Protein AF-A0A7Y5QI62-F1 (afdb_monomer_lite)

pLDDT: mean 85.64, std 13.72, range [35.78, 9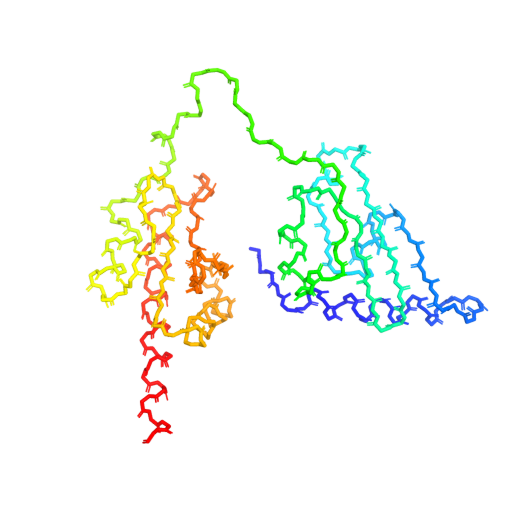8.0]

Structure (mmCIF, N/CA/C/O backbone):
data_AF-A0A7Y5QI62-F1
#
_entry.id   AF-A0A7Y5QI62-F1
#
loop_
_atom_site.group_PDB
_atom_site.id
_atom_site.type_symbol
_atom_site.label_atom_id
_atom_site.label_alt_id
_atom_site.label_comp_id
_atom_site.label_asym_id
_atom_site.label_entity_id
_atom_site.label_seq_id
_atom_site.pdbx_PDB_ins_code
_atom_site.Cartn_x
_atom_site.Cartn_y
_atom_site.Cartn_z
_atom_site.occupancy
_atom_site.B_iso_or_equiv
_atom_site.auth_seq_id
_atom_site.auth_comp_id
_atom_site.auth_asym_id
_atom_site.auth_atom_id
_atom_site.pdbx_PDB_model_num
ATOM 1 N N . MET A 1 1 ? 11.562 3.449 3.298 1.00 35.78 1 MET A N 1
ATOM 2 C CA . MET A 1 1 ? 10.570 3.513 4.396 1.00 35.78 1 MET A CA 1
ATOM 3 C C . MET A 1 1 ? 9.872 2.158 4.452 1.00 35.78 1 MET A C 1
ATOM 5 O O . MET A 1 1 ? 9.047 1.877 3.598 1.00 35.78 1 MET A O 1
ATOM 9 N N . LEU A 1 2 ? 10.306 1.253 5.337 1.00 36.44 2 LEU A N 1
ATOM 10 C CA . LEU A 1 2 ? 9.747 -0.103 5.429 1.00 36.44 2 LEU A CA 1
ATOM 11 C C . LEU A 1 2 ? 8.287 -0.016 5.904 1.00 36.44 2 LEU A C 1
ATOM 13 O O . LEU A 1 2 ? 8.053 0.319 7.066 1.00 36.44 2 LEU A O 1
ATOM 17 N N . PHE A 1 3 ? 7.313 -0.340 5.050 1.00 48.19 3 PHE A N 1
ATOM 18 C CA . PHE A 1 3 ? 5.964 -0.694 5.502 1.00 48.19 3 PHE A CA 1
ATOM 19 C C . PHE A 1 3 ? 6.054 -2.049 6.209 1.00 48.19 3 PHE A C 1
ATOM 21 O O . PHE A 1 3 ? 5.861 -3.106 5.617 1.00 48.19 3 PHE A O 1
ATOM 28 N N . ARG A 1 4 ? 6.467 -2.016 7.478 1.00 53.91 4 ARG A N 1
ATOM 29 C CA . ARG A 1 4 ? 6.592 -3.207 8.313 1.00 53.91 4 ARG A CA 1
ATOM 30 C C . ARG A 1 4 ? 5.192 -3.722 8.645 1.00 53.91 4 ARG A C 1
ATOM 32 O O . ARG A 1 4 ? 4.334 -2.936 9.045 1.00 53.91 4 ARG A O 1
ATOM 39 N N . GLU A 1 5 ? 5.016 -5.045 8.635 1.00 55.12 5 GLU A N 1
ATOM 40 C CA . GLU A 1 5 ? 3.897 -5.754 9.299 1.00 55.12 5 GLU A CA 1
ATOM 41 C C . GLU A 1 5 ? 3.656 -5.265 10.745 1.00 55.12 5 GLU A C 1
ATOM 43 O O . GLU A 1 5 ? 2.586 -5.441 11.325 1.00 55.12 5 GLU A O 1
ATOM 48 N N . ASP A 1 6 ? 4.654 -4.593 11.320 1.00 68.38 6 ASP A N 1
ATOM 49 C CA . ASP A 1 6 ? 4.606 -3.944 12.614 1.00 68.38 6 ASP A CA 1
ATOM 50 C C . ASP A 1 6 ? 3.508 -2.881 12.751 1.00 68.38 6 ASP A C 1
ATOM 52 O O . ASP A 1 6 ? 2.979 -2.746 13.842 1.00 68.38 6 ASP A O 1
ATOM 56 N N . LEU A 1 7 ? 3.105 -2.146 11.705 1.00 77.19 7 LEU A N 1
ATOM 57 C CA . LEU A 1 7 ? 2.149 -1.037 11.888 1.00 77.19 7 LEU A CA 1
ATOM 58 C C . LEU A 1 7 ? 0.765 -1.512 12.336 1.00 77.19 7 LEU A C 1
ATOM 60 O O . LEU A 1 7 ? 0.222 -0.972 13.300 1.00 77.19 7 LEU A O 1
ATOM 64 N N . LYS A 1 8 ? 0.227 -2.568 11.711 1.00 80.25 8 LYS A N 1
ATOM 65 C CA . LYS A 1 8 ? -1.039 -3.165 12.156 1.00 80.25 8 LYS A CA 1
ATOM 66 C C . LYS A 1 8 ? -0.896 -3.724 13.572 1.00 80.25 8 LYS A C 1
ATOM 68 O O . LYS A 1 8 ? -1.742 -3.477 14.422 1.00 80.25 8 LYS A O 1
ATOM 73 N N . ARG A 1 9 ? 0.208 -4.418 13.859 1.00 85.12 9 ARG A N 1
ATOM 74 C CA . ARG A 1 9 ? 0.480 -4.991 15.185 1.00 85.12 9 ARG A CA 1
ATOM 75 C C . ARG A 1 9 ? 0.627 -3.921 16.275 1.00 85.12 9 ARG A C 1
ATOM 77 O O . ARG A 1 9 ? 0.166 -4.112 17.399 1.00 85.12 9 ARG A O 1
ATOM 84 N N . ILE A 1 10 ? 1.290 -2.808 15.971 1.00 88.38 10 ILE A N 1
ATOM 85 C CA . ILE A 1 10 ? 1.424 -1.642 16.850 1.00 88.38 10 ILE A CA 1
ATOM 86 C C . ILE A 1 10 ? 0.046 -1.035 17.089 1.00 88.38 10 ILE A C 1
ATOM 88 O O . ILE A 1 10 ? -0.281 -0.748 18.239 1.00 88.38 10 ILE A O 1
ATOM 92 N N . ALA A 1 11 ? -0.763 -0.897 16.039 1.00 91.12 11 ALA A N 1
ATOM 93 C CA . ALA A 1 11 ? -2.119 -0.386 16.153 1.00 91.12 11 ALA A CA 1
ATOM 94 C C . ALA A 1 11 ? -3.015 -1.300 16.993 1.00 91.12 11 ALA A C 1
ATOM 96 O O . ALA A 1 11 ? -3.711 -0.818 17.874 1.00 91.12 11 ALA A O 1
ATOM 97 N N . ASP A 1 12 ? -2.933 -2.621 16.818 1.00 91.25 12 ASP A N 1
ATOM 98 C CA . ASP A 1 12 ? -3.669 -3.587 17.640 1.00 91.25 12 ASP A CA 1
ATOM 99 C C . ASP A 1 12 ? -3.293 -3.438 19.131 1.00 91.25 12 ASP A C 1
ATOM 101 O O . ASP A 1 12 ? -4.163 -3.385 20.001 1.00 91.25 12 ASP A O 1
ATOM 105 N N . LYS A 1 13 ? -1.999 -3.258 19.444 1.00 91.94 13 LYS A N 1
ATOM 106 C CA . LYS A 1 13 ? -1.534 -2.982 20.818 1.00 91.94 13 LYS A CA 1
ATOM 107 C C . LYS A 1 13 ? -2.008 -1.626 21.346 1.00 91.94 13 LYS A C 1
ATOM 109 O O . LYS A 1 13 ? -2.337 -1.516 22.526 1.00 91.94 13 LYS A O 1
ATOM 114 N N . ALA A 1 14 ? -1.981 -0.585 20.518 1.00 93.31 14 ALA A N 1
ATOM 115 C CA . ALA A 1 14 ? -2.415 0.754 20.901 1.00 93.31 14 ALA A CA 1
ATOM 116 C C . ALA A 1 14 ? -3.932 0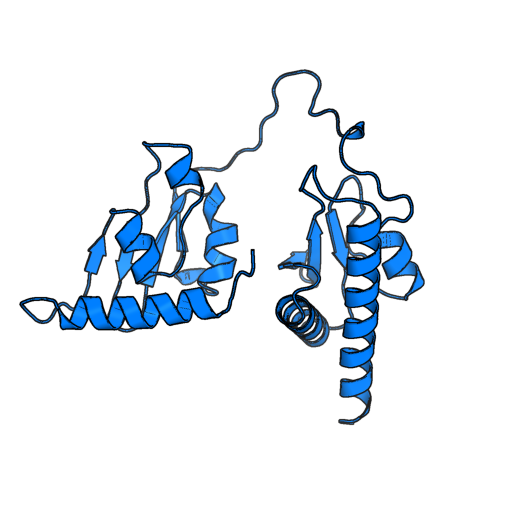.801 21.132 1.00 93.31 14 ALA A C 1
ATOM 118 O O . ALA A 1 14 ? -4.373 1.363 22.131 1.00 93.31 14 ALA A O 1
ATOM 119 N N . ARG A 1 15 ? -4.711 0.128 20.281 1.00 94.31 15 ARG A N 1
ATOM 120 C CA . ARG A 1 15 ? -6.159 -0.042 20.415 1.00 94.31 15 ARG A CA 1
ATOM 121 C C . ARG A 1 15 ? -6.514 -0.772 21.703 1.00 94.31 15 ARG A C 1
ATOM 123 O O . ARG A 1 15 ? -7.274 -0.229 22.497 1.00 94.31 15 ARG A O 1
ATOM 130 N N . ALA A 1 16 ? -5.882 -1.913 21.986 1.00 93.31 16 ALA A N 1
ATOM 131 C CA . ALA A 1 16 ? -6.091 -2.635 23.245 1.00 93.31 16 ALA A CA 1
ATOM 132 C C . ALA A 1 16 ? -5.826 -1.753 24.482 1.00 93.31 16 ALA A C 1
ATOM 134 O O . ALA A 1 16 ? -6.594 -1.770 25.442 1.00 93.31 16 ALA A O 1
ATOM 135 N N . LYS A 1 17 ? -4.768 -0.929 24.449 1.00 93.19 17 LYS A N 1
ATOM 136 C CA . LYS A 1 17 ? -4.484 0.042 25.518 1.00 93.19 17 LYS A CA 1
ATOM 137 C C . LYS A 1 17 ? -5.540 1.139 25.612 1.00 93.19 17 LYS A C 1
ATOM 139 O O . LYS A 1 17 ? -5.905 1.498 26.722 1.00 93.19 17 LYS A O 1
ATOM 144 N N . ALA A 1 18 ? -6.008 1.669 24.483 1.00 93.62 18 ALA A N 1
ATOM 145 C CA . ALA A 1 18 ? -7.031 2.709 24.460 1.00 93.62 18 ALA A CA 1
ATOM 146 C C . ALA A 1 18 ? -8.322 2.229 25.139 1.00 93.62 18 ALA A C 1
ATOM 148 O O . ALA A 1 18 ? -8.808 2.900 26.043 1.00 93.62 18 ALA A O 1
ATOM 149 N N . PHE A 1 19 ? -8.802 1.030 24.791 1.00 94.88 19 PHE A N 1
ATOM 150 C CA . PHE A 1 19 ? -9.974 0.418 25.426 1.00 94.88 19 PHE A CA 1
ATOM 151 C C . PHE A 1 19 ? -9.775 0.157 26.925 1.00 94.88 19 PHE A C 1
ATOM 153 O O . PHE A 1 19 ? -10.673 0.419 27.718 1.00 94.88 19 PHE A O 1
ATOM 160 N N . ALA A 1 20 ? -8.585 -0.288 27.340 1.00 92.69 20 ALA A N 1
ATOM 161 C CA . ALA A 1 20 ? -8.271 -0.512 28.754 1.00 92.69 20 ALA A CA 1
ATOM 162 C C . ALA A 1 20 ? -8.185 0.779 29.596 1.00 92.69 20 ALA A C 1
ATOM 164 O O . ALA A 1 20 ? -8.186 0.701 30.822 1.00 92.69 20 ALA A O 1
ATOM 165 N N . GLN A 1 21 ? -8.059 1.949 28.961 1.00 91.88 21 GLN A N 1
ATOM 166 C CA . GLN A 1 21 ? -7.973 3.259 29.623 1.00 91.88 21 GLN A CA 1
ATOM 167 C C . GLN A 1 21 ? -9.308 4.016 29.628 1.00 91.88 21 GLN A C 1
ATOM 169 O O . GLN A 1 21 ? -9.395 5.096 30.213 1.00 91.88 21 GLN A O 1
ATOM 174 N N . CYS A 1 22 ? -10.350 3.483 28.987 1.00 89.06 22 CYS A N 1
ATOM 175 C CA . CYS A 1 22 ? -11.685 4.056 29.084 1.00 89.06 22 CYS A CA 1
ATOM 176 C C . CYS A 1 22 ? -12.174 3.971 30.540 1.00 89.06 22 CYS A C 1
ATOM 178 O O . CYS A 1 22 ? -12.063 2.930 31.184 1.00 89.06 22 CYS A O 1
ATOM 180 N N . GLY A 1 23 ? -12.705 5.079 31.070 1.00 79.94 23 GLY A N 1
ATOM 181 C CA . GLY A 1 23 ? -13.200 5.141 32.454 1.00 79.94 23 GLY A CA 1
ATOM 182 C C . GLY A 1 23 ? -14.399 4.223 32.721 1.00 79.94 23 GLY A C 1
ATOM 183 O O . GLY A 1 23 ? -14.640 3.845 33.863 1.00 79.94 23 GLY A O 1
ATOM 184 N N . GLU A 1 24 ? -15.101 3.831 31.659 1.00 86.50 24 GLU A N 1
ATOM 185 C CA . GLU A 1 24 ? -16.127 2.790 31.635 1.00 86.50 24 GLU A CA 1
ATOM 186 C C . GLU A 1 24 ? -15.825 1.823 30.476 1.00 86.50 24 GLU A C 1
ATOM 188 O O . GLU A 1 24 ? -15.177 2.237 29.507 1.00 86.50 24 GLU A O 1
ATOM 193 N N . PRO A 1 25 ? -16.270 0.552 30.536 1.00 85.00 25 PRO A N 1
ATOM 194 C CA . PRO A 1 25 ? -16.082 -0.395 29.441 1.00 85.00 25 PRO A CA 1
ATOM 195 C C . PRO A 1 25 ? -16.731 0.141 28.160 1.00 85.00 25 PRO A C 1
ATOM 197 O O . PRO A 1 25 ? -17.949 0.280 28.087 1.00 85.00 25 PRO A O 1
ATOM 200 N N . ALA A 1 26 ? -15.912 0.464 27.162 1.00 90.06 26 ALA A N 1
ATOM 201 C CA . ALA A 1 26 ? -16.382 0.915 25.860 1.00 90.06 26 ALA A CA 1
ATOM 202 C C . ALA A 1 26 ? -16.402 -0.261 24.880 1.00 90.06 26 ALA A C 1
ATOM 204 O O . ALA A 1 26 ? -15.400 -0.956 24.736 1.00 90.06 26 ALA A O 1
ATOM 205 N N . ASP A 1 27 ? -17.506 -0.444 24.157 1.00 93.88 27 ASP A N 1
ATOM 206 C CA . ASP A 1 27 ? -17.580 -1.424 23.062 1.00 93.88 27 ASP A CA 1
ATOM 207 C C . ASP A 1 27 ? -17.003 -0.863 21.753 1.00 93.88 27 ASP A C 1
ATOM 209 O O . ASP A 1 27 ? -16.500 -1.597 20.901 1.00 93.88 27 ASP A O 1
ATOM 213 N N . VAL A 1 28 ? -17.075 0.463 21.580 1.00 96.12 28 VAL A N 1
ATOM 214 C CA . VAL A 1 28 ? -16.662 1.159 20.358 1.00 96.12 28 VAL A CA 1
ATOM 215 C C . VAL A 1 28 ? -15.975 2.481 20.698 1.00 96.12 28 VAL A C 1
ATOM 217 O O . VAL A 1 28 ? -16.467 3.260 21.512 1.00 96.12 28 VAL A O 1
ATOM 220 N N . ILE A 1 29 ? -14.871 2.772 20.008 1.00 96.12 29 ILE A N 1
ATOM 221 C CA . ILE A 1 29 ? -14.215 4.083 19.983 1.00 96.12 29 ILE A CA 1
ATOM 222 C C . ILE A 1 29 ? -14.346 4.652 18.571 1.00 96.12 29 ILE A C 1
ATOM 224 O O . ILE A 1 29 ? -13.911 4.033 17.601 1.00 96.12 29 ILE A O 1
ATOM 228 N N . ILE A 1 30 ? -14.910 5.853 18.450 1.00 97.00 30 ILE A N 1
ATOM 229 C CA . ILE A 1 30 ? -14.976 6.588 17.183 1.00 97.00 30 ILE A CA 1
ATOM 230 C C . ILE A 1 30 ? -14.094 7.821 17.302 1.00 97.00 30 ILE A C 1
ATOM 232 O O . ILE A 1 30 ? -14.212 8.583 18.262 1.00 97.00 30 ILE A O 1
ATOM 236 N N . SER A 1 31 ? -13.218 8.044 16.325 1.00 96.19 31 SER A N 1
ATOM 237 C CA . SER A 1 31 ? -12.415 9.261 16.295 1.00 96.19 31 SER A CA 1
ATOM 238 C C . SER A 1 31 ? -12.187 9.783 14.889 1.00 96.19 31 SER A C 1
ATOM 240 O O . SER A 1 31 ? -11.930 9.014 13.967 1.00 96.19 31 SER A O 1
ATOM 242 N N . CYS A 1 32 ? -12.241 11.106 14.760 1.00 95.56 32 CYS A N 1
ATOM 243 C CA . CYS A 1 32 ? -11.813 11.842 13.572 1.00 95.56 32 CYS A CA 1
ATOM 244 C C . CYS A 1 32 ? -10.459 12.535 13.786 1.00 95.56 32 CYS A C 1
ATOM 246 O O . CYS A 1 32 ? -10.003 13.264 12.909 1.00 95.56 32 CYS A O 1
ATOM 248 N N . ASP A 1 33 ? -9.837 12.357 14.958 1.00 93.44 33 ASP A N 1
ATOM 249 C CA . ASP A 1 33 ? -8.499 12.881 15.206 1.00 93.44 33 ASP A CA 1
ATOM 250 C C . ASP A 1 33 ? -7.480 12.062 14.391 1.00 93.44 33 ASP A C 1
ATOM 252 O O . ASP A 1 33 ? -7.433 10.833 14.532 1.00 93.44 33 ASP A O 1
ATOM 256 N N . PRO A 1 34 ? -6.654 12.702 13.550 1.00 89.19 34 PRO A N 1
ATOM 257 C CA . PRO A 1 34 ? -5.698 12.009 12.692 1.00 89.19 34 PRO A CA 1
ATOM 258 C C . PRO A 1 34 ? -4.720 11.084 13.424 1.00 89.19 34 PRO A C 1
ATOM 260 O O . PRO A 1 34 ? -4.344 10.034 12.897 1.00 89.19 34 PRO A O 1
ATOM 263 N N . MET A 1 35 ? -4.302 11.457 14.636 1.00 89.75 35 MET A N 1
ATOM 264 C CA . MET A 1 35 ? -3.401 10.641 15.444 1.00 89.75 35 MET A CA 1
ATOM 265 C C . MET A 1 35 ? -4.131 9.420 15.982 1.00 89.75 35 MET A C 1
ATOM 267 O O . MET A 1 35 ? -3.599 8.313 15.912 1.00 89.75 35 MET A O 1
ATOM 271 N N . HIS A 1 36 ? -5.365 9.590 16.459 1.00 93.62 36 HIS A N 1
ATOM 272 C CA . HIS A 1 36 ? -6.182 8.461 16.904 1.00 93.62 36 HIS A CA 1
ATOM 273 C C . HIS A 1 36 ? -6.472 7.490 15.759 1.00 93.62 36 HIS A C 1
ATOM 275 O O . HIS A 1 36 ? -6.361 6.284 15.960 1.00 93.62 36 HIS A O 1
ATOM 281 N N . VAL A 1 37 ? -6.772 7.993 14.556 1.00 94.75 37 VAL A N 1
ATOM 282 C CA . VAL A 1 37 ? -6.947 7.154 13.359 1.00 94.75 37 VAL A CA 1
ATOM 283 C C . VAL A 1 37 ? -5.715 6.277 13.144 1.00 94.75 37 VAL A C 1
ATOM 285 O O . VAL A 1 37 ? -5.835 5.051 13.144 1.00 94.75 37 VAL A O 1
ATOM 288 N N . GLY A 1 38 ? -4.526 6.884 13.087 1.00 92.44 38 GLY A N 1
ATOM 289 C CA . GLY A 1 38 ? -3.272 6.149 12.926 1.00 92.44 38 GLY A CA 1
ATOM 290 C C . GLY A 1 38 ? -3.027 5.113 14.026 1.00 92.44 38 GLY A C 1
ATOM 291 O O . GLY A 1 38 ? -2.686 3.970 13.724 1.00 92.44 38 GLY A O 1
ATOM 292 N N . TYR A 1 39 ? -3.238 5.470 15.295 1.00 93.12 39 TYR A N 1
ATOM 293 C CA . TYR A 1 39 ? -3.027 4.546 16.413 1.00 93.12 39 TYR A CA 1
ATOM 294 C C . TYR A 1 39 ? -4.046 3.405 16.471 1.00 93.12 39 TYR A C 1
ATOM 296 O O . TYR A 1 39 ? -3.705 2.329 16.952 1.00 93.12 39 TYR A O 1
ATOM 304 N N . LEU A 1 40 ? -5.277 3.607 16.003 1.00 95.19 40 LEU A N 1
ATOM 305 C CA . LEU A 1 40 ? -6.339 2.608 16.125 1.00 95.19 40 LEU A CA 1
ATOM 306 C C . LEU A 1 40 ? -6.402 1.648 14.929 1.00 95.19 40 LEU A C 1
ATOM 308 O O . LEU A 1 40 ? -6.731 0.477 15.133 1.00 95.19 40 LEU A O 1
ATOM 312 N N . CYS A 1 41 ? -6.070 2.094 13.709 1.00 93.19 41 CYS A N 1
ATOM 313 C CA . CYS A 1 41 ? -6.105 1.248 12.502 1.00 93.19 41 CYS A CA 1
ATOM 314 C C . CYS A 1 41 ? -4.733 0.968 11.866 1.00 93.19 41 CYS A C 1
ATOM 316 O O . CYS A 1 41 ? -4.627 0.101 11.000 1.00 93.19 41 CYS A O 1
ATOM 318 N N . GLY A 1 42 ? -3.679 1.675 12.282 1.00 92.12 42 GLY A N 1
ATOM 319 C CA . GLY A 1 42 ? -2.314 1.510 11.770 1.00 92.12 42 GLY A CA 1
ATOM 320 C C . GLY A 1 42 ? -2.028 2.265 10.476 1.00 92.12 42 GLY A C 1
ATOM 321 O O . GLY A 1 42 ? -0.871 2.335 10.061 1.00 92.12 42 GLY A O 1
ATOM 322 N N . TYR A 1 43 ? -3.047 2.854 9.848 1.00 92.81 43 TYR A N 1
ATOM 323 C CA . TYR A 1 43 ? -2.903 3.650 8.637 1.00 92.81 43 TYR A CA 1
ATOM 324 C C . TYR A 1 43 ? -2.943 5.150 8.949 1.00 92.81 43 TYR A C 1
ATOM 326 O O . TYR A 1 43 ? -3.868 5.642 9.592 1.00 92.81 43 TYR A O 1
ATOM 334 N N . ARG A 1 44 ? -1.953 5.890 8.440 1.00 90.50 44 ARG A N 1
ATOM 335 C CA . ARG A 1 44 ? -1.907 7.356 8.476 1.00 90.50 44 ARG A CA 1
ATOM 336 C C . ARG A 1 44 ? -1.779 7.875 7.050 1.00 90.50 44 ARG A C 1
ATOM 338 O O . ARG A 1 44 ? -0.822 7.537 6.358 1.00 90.50 44 ARG A O 1
ATOM 345 N N . SER A 1 45 ? -2.729 8.703 6.633 1.00 90.38 45 SER A N 1
ATOM 346 C CA . SER A 1 45 ? -2.690 9.344 5.320 1.00 90.38 45 SER A CA 1
ATOM 347 C C . SER A 1 45 ? -1.612 10.431 5.259 1.00 90.38 45 SER A C 1
ATOM 349 O O . SER A 1 45 ? -1.448 11.199 6.206 1.00 90.38 45 SER A O 1
ATOM 351 N N . VAL A 1 46 ? -0.923 10.536 4.121 1.00 87.44 46 VAL A N 1
ATOM 352 C CA . VAL A 1 46 ? -0.041 11.675 3.804 1.00 87.44 46 VAL A CA 1
ATOM 353 C C . VAL A 1 46 ? -0.856 12.946 3.541 1.00 87.44 46 VAL A C 1
ATOM 355 O O . VAL A 1 46 ? -0.367 14.049 3.774 1.00 87.44 46 VAL A O 1
ATOM 358 N N . MET A 1 47 ? -2.124 12.816 3.129 1.00 86.44 47 MET A N 1
ATOM 359 C CA . MET A 1 47 ? -3.016 13.956 2.892 1.00 86.44 47 MET A CA 1
ATOM 360 C C . MET A 1 47 ? -3.231 14.806 4.143 1.00 86.44 47 MET A C 1
ATOM 362 O O . MET A 1 47 ? -3.471 16.002 4.027 1.00 86.44 47 MET A O 1
ATOM 366 N N . LEU A 1 48 ? -3.066 14.218 5.330 1.00 86.19 48 LEU A N 1
ATOM 367 C CA . LEU A 1 48 ? -3.112 14.930 6.606 1.00 86.19 48 LEU A CA 1
ATOM 368 C C . LEU A 1 48 ? -2.032 16.010 6.741 1.00 86.19 48 LEU A C 1
ATOM 370 O O . LEU A 1 48 ? -2.251 16.994 7.442 1.00 86.19 48 LEU A O 1
ATOM 374 N N . ASP A 1 49 ? -0.887 15.833 6.080 1.00 82.31 49 ASP A N 1
ATOM 375 C CA . ASP A 1 49 ? 0.234 16.774 6.144 1.00 82.31 49 ASP A CA 1
ATOM 376 C C . ASP A 1 49 ? 0.142 17.860 5.056 1.00 82.31 49 ASP A C 1
ATOM 378 O O . ASP A 1 49 ? 0.738 18.927 5.193 1.00 82.31 49 ASP A O 1
ATOM 382 N N . VAL A 1 50 ? -0.617 17.610 3.981 1.00 83.38 50 VAL A N 1
ATOM 383 C CA . VAL A 1 50 ? -0.712 18.512 2.816 1.00 83.38 50 VAL A CA 1
ATOM 384 C C . VAL A 1 50 ? -2.056 19.233 2.690 1.00 83.38 50 VAL A C 1
ATOM 386 O O . VAL A 1 50 ? -2.115 20.298 2.080 1.00 83.38 50 VAL A O 1
ATOM 389 N N . ASP A 1 51 ? -3.131 18.702 3.279 1.00 84.12 51 ASP A N 1
ATOM 390 C CA . ASP A 1 51 ? -4.466 19.300 3.262 1.00 84.12 51 ASP A CA 1
ATOM 391 C C . ASP A 1 51 ? -5.094 19.311 4.662 1.00 84.12 51 ASP A C 1
ATOM 393 O O . ASP A 1 51 ? -5.592 18.309 5.173 1.00 84.12 51 ASP A O 1
ATOM 397 N N . ARG A 1 52 ? -5.159 20.505 5.259 1.00 83.19 52 ARG A N 1
ATOM 398 C CA . ARG A 1 52 ? -5.797 20.744 6.566 1.00 83.19 52 ARG A CA 1
ATOM 399 C C . ARG A 1 52 ? -7.297 20.427 6.612 1.00 83.19 52 ARG A C 1
ATOM 401 O O . ARG A 1 52 ? -7.861 20.371 7.700 1.00 83.19 52 ARG A O 1
ATOM 408 N N . HIS A 1 53 ? -7.962 20.301 5.463 1.00 86.06 53 HIS A N 1
ATOM 409 C CA . HIS A 1 53 ? -9.381 19.946 5.385 1.00 86.06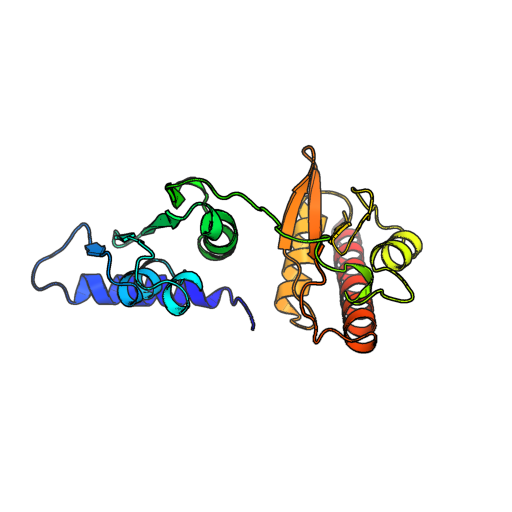 53 HIS A CA 1
ATOM 410 C C . HIS A 1 53 ? -9.597 18.462 5.110 1.00 86.06 53 HIS A C 1
ATOM 412 O O . HIS A 1 53 ? -10.752 18.035 5.003 1.00 86.06 53 HIS A O 1
ATOM 418 N N . TYR A 1 54 ? -8.520 17.682 4.995 1.00 90.50 54 TYR A N 1
ATOM 419 C CA . TYR A 1 54 ? -8.614 16.252 4.802 1.00 90.50 54 TYR A CA 1
ATOM 420 C C . TYR A 1 54 ? -9.387 15.617 5.960 1.00 90.50 54 TYR A C 1
ATOM 422 O O . TYR A 1 54 ? -9.086 15.840 7.134 1.00 90.50 54 TYR A O 1
ATOM 430 N N . ARG A 1 55 ? -10.422 14.840 5.630 1.00 93.00 55 ARG A N 1
ATOM 431 C CA . ARG A 1 55 ? -11.282 14.192 6.619 1.00 93.00 55 ARG A CA 1
ATOM 432 C C . ARG A 1 55 ? -10.970 12.713 6.658 1.00 93.00 55 ARG A C 1
ATOM 434 O O . ARG A 1 55 ? -10.865 12.043 5.643 1.00 93.00 55 ARG A O 1
ATOM 441 N N . THR A 1 56 ? -10.870 12.181 7.854 1.00 95.50 56 THR A N 1
ATOM 442 C CA . THR A 1 56 ? -10.718 10.751 8.061 1.00 95.50 56 THR A CA 1
ATOM 443 C C . THR A 1 56 ? -11.366 10.401 9.385 1.00 95.50 56 THR A C 1
ATOM 445 O O . THR A 1 56 ? -11.490 11.257 10.263 1.00 95.50 56 THR A O 1
ATOM 448 N N . ALA A 1 57 ? -11.843 9.172 9.505 1.00 97.44 57 ALA A N 1
ATOM 449 C CA . ALA A 1 57 ? -12.374 8.672 10.756 1.00 97.44 57 ALA A CA 1
ATOM 450 C C . ALA A 1 57 ? -12.036 7.198 10.915 1.00 97.44 57 ALA A C 1
ATOM 452 O O . ALA A 1 57 ? -11.902 6.462 9.938 1.00 97.44 57 ALA A O 1
ATOM 453 N N . VAL A 1 58 ? -11.944 6.767 12.163 1.00 97.56 58 VAL A N 1
ATOM 454 C CA . VAL A 1 58 ? -11.843 5.362 12.532 1.00 97.56 58 VAL A CA 1
ATOM 455 C C . VAL A 1 58 ? -13.011 5.004 13.433 1.00 97.56 58 VAL A C 1
ATOM 457 O O . VAL A 1 58 ? -13.381 5.771 14.324 1.00 97.56 58 VAL A O 1
ATOM 460 N N . ILE A 1 59 ? -13.584 3.833 13.190 1.00 98.00 59 ILE A N 1
ATOM 461 C CA . ILE A 1 59 ? -14.514 3.161 14.091 1.00 98.00 59 ILE A CA 1
ATOM 462 C C . ILE A 1 59 ? -13.775 1.918 14.568 1.00 98.00 59 ILE A C 1
ATOM 464 O O . ILE A 1 59 ? -13.488 1.018 13.783 1.00 98.00 59 ILE A O 1
ATOM 468 N N . ALA A 1 60 ? -13.392 1.906 15.833 1.00 97.00 60 ALA A N 1
ATOM 469 C CA . ALA A 1 60 ? -12.608 0.852 16.445 1.00 97.00 60 ALA A CA 1
ATOM 470 C C . ALA A 1 60 ? -13.470 0.077 17.440 1.00 97.00 60 ALA A C 1
ATOM 472 O O . ALA A 1 60 ? -14.220 0.670 18.206 1.00 97.00 60 ALA A O 1
ATOM 473 N N . THR A 1 61 ? -13.316 -1.236 17.433 1.00 95.69 61 THR A N 1
ATOM 474 C CA . THR A 1 61 ? -13.736 -2.194 18.467 1.00 95.69 61 THR A CA 1
ATOM 475 C C . THR A 1 61 ? -12.462 -2.770 19.101 1.00 95.69 61 THR A C 1
ATOM 477 O O . THR A 1 61 ? -11.370 -2.520 18.571 1.00 95.69 61 THR A O 1
ATOM 480 N N . PRO A 1 62 ? -12.525 -3.529 20.205 1.00 91.94 62 PRO A N 1
ATOM 481 C CA . PRO A 1 62 ? -11.319 -4.131 20.770 1.00 91.94 62 PRO A CA 1
ATOM 482 C C . PRO A 1 62 ? -10.563 -5.000 19.747 1.00 91.94 62 PRO A C 1
ATOM 484 O O . PRO A 1 62 ? -9.338 -4.914 19.635 1.00 91.94 62 PRO A O 1
ATOM 487 N N . GLU A 1 63 ? -11.287 -5.753 18.921 1.00 91.81 63 GLU A N 1
ATOM 488 C CA . GLU A 1 63 ? -10.724 -6.696 17.956 1.00 91.81 63 GLU A CA 1
ATOM 489 C C . GLU A 1 63 ? -10.430 -6.044 16.603 1.00 91.81 63 GLU A C 1
ATOM 491 O O . GLU A 1 63 ? -9.387 -6.312 16.005 1.00 91.81 63 GLU A O 1
ATOM 496 N N . GLU A 1 64 ? -11.297 -5.143 16.143 1.00 94.00 64 GLU A N 1
ATOM 497 C CA . GLU A 1 64 ? -11.320 -4.671 14.756 1.00 94.00 64 GLU A CA 1
ATOM 498 C C . GLU A 1 64 ? -11.304 -3.150 14.611 1.00 94.00 64 GLU A C 1
ATOM 500 O O . GLU A 1 64 ? -11.738 -2.413 15.493 1.00 94.00 64 GLU A O 1
ATOM 505 N N . ALA A 1 65 ? -10.850 -2.673 13.452 1.00 96.19 65 ALA A N 1
ATOM 506 C CA . ALA A 1 65 ? -10.905 -1.264 13.080 1.00 96.19 65 ALA A CA 1
ATOM 507 C C . ALA A 1 65 ? -11.449 -1.096 11.658 1.00 96.19 65 ALA A C 1
ATOM 509 O O . ALA A 1 65 ? -11.032 -1.800 10.738 1.00 96.19 65 ALA A O 1
ATOM 510 N N . TYR A 1 66 ? -12.338 -0.121 11.494 1.00 97.50 66 TYR A N 1
ATOM 511 C CA . TYR A 1 66 ? -12.918 0.298 10.226 1.00 97.50 66 TYR A CA 1
ATOM 512 C C . TYR A 1 66 ? -12.460 1.721 9.927 1.00 97.50 66 TYR A C 1
ATOM 514 O O . TYR A 1 66 ? -12.578 2.610 10.771 1.00 97.50 66 TYR A O 1
ATOM 522 N N . LEU A 1 67 ? -11.933 1.940 8.728 1.00 97.62 67 LEU A N 1
ATOM 523 C CA . LEU A 1 67 ? -11.411 3.226 8.290 1.00 97.62 67 LEU A CA 1
ATOM 524 C C . LEU A 1 67 ? -12.398 3.892 7.336 1.00 97.62 67 LEU A C 1
ATOM 526 O O . LEU A 1 67 ? -12.817 3.288 6.354 1.00 97.62 67 LEU A O 1
ATOM 530 N N . VAL A 1 68 ? -12.697 5.163 7.581 1.00 97.38 68 VAL A N 1
ATOM 531 C CA . VAL A 1 68 ? -13.358 6.056 6.630 1.00 97.38 68 VAL A CA 1
ATOM 532 C C . VAL A 1 68 ? -12.307 7.016 6.078 1.00 97.38 68 VAL A C 1
ATOM 534 O O . VAL A 1 68 ? -11.719 7.799 6.827 1.00 97.38 68 VAL A O 1
ATOM 537 N N . THR A 1 69 ? -12.033 6.948 4.777 1.00 95.56 69 THR A N 1
ATOM 538 C CA . THR A 1 69 ? -10.912 7.668 4.151 1.00 95.56 69 THR A CA 1
ATOM 539 C C . THR A 1 69 ? -11.264 8.201 2.764 1.00 95.56 69 THR A C 1
ATOM 541 O O . THR A 1 69 ? -12.244 7.776 2.150 1.00 95.56 69 THR A O 1
ATOM 544 N N . GLY A 1 70 ? -10.490 9.154 2.250 1.00 93.38 70 GLY A N 1
ATOM 545 C CA . GLY A 1 70 ? -10.674 9.651 0.889 1.00 93.38 70 GLY A CA 1
ATOM 546 C C . GLY A 1 70 ? -10.402 8.563 -0.157 1.00 93.38 70 GLY A C 1
ATOM 547 O O . GLY A 1 70 ? -9.571 7.677 0.041 1.00 93.38 70 GLY A O 1
ATOM 548 N N . ALA A 1 71 ? -11.068 8.635 -1.313 1.00 90.56 71 ALA A N 1
ATOM 549 C CA . ALA A 1 71 ? -10.884 7.668 -2.402 1.00 90.56 71 ALA A CA 1
ATOM 550 C C . ALA A 1 71 ? -9.414 7.501 -2.844 1.00 90.56 71 ALA A C 1
ATOM 552 O O . ALA A 1 71 ? -9.018 6.396 -3.209 1.00 90.56 71 ALA A O 1
ATOM 553 N N . GLY A 1 72 ? -8.601 8.562 -2.763 1.00 88.19 72 GLY A N 1
ATOM 554 C CA . GLY A 1 72 ? -7.166 8.507 -3.073 1.00 88.19 72 GLY A CA 1
ATOM 555 C C . GLY A 1 72 ? -6.341 7.656 -2.098 1.00 88.19 72 GLY A C 1
ATOM 556 O O . GLY A 1 72 ? -5.334 7.081 -2.493 1.00 88.19 72 GLY A O 1
ATOM 557 N N . ASP A 1 73 ? -6.807 7.495 -0.858 1.00 91.00 73 ASP A N 1
ATOM 558 C CA . ASP A 1 73 ? -6.103 6.754 0.196 1.00 91.00 73 ASP A CA 1
ATOM 559 C C . ASP A 1 73 ? -6.585 5.312 0.358 1.00 91.00 73 ASP A C 1
ATOM 561 O O . ASP A 1 73 ? -6.052 4.560 1.168 1.00 91.00 73 ASP A O 1
ATOM 565 N N . THR A 1 74 ? -7.578 4.885 -0.424 1.00 89.62 74 THR A N 1
ATOM 566 C CA . THR A 1 74 ? -8.131 3.527 -0.308 1.00 89.62 74 THR A CA 1
ATOM 567 C C . THR A 1 74 ? -7.079 2.456 -0.609 1.00 89.62 74 THR A C 1
ATOM 569 O O . THR A 1 74 ? -6.977 1.474 0.121 1.00 89.62 74 THR A O 1
ATOM 572 N N . ALA A 1 75 ? -6.275 2.651 -1.659 1.00 86.44 75 ALA A N 1
ATOM 573 C CA . ALA A 1 75 ? -5.216 1.715 -2.032 1.00 86.44 75 ALA A CA 1
ATOM 574 C C . ALA A 1 75 ? -4.109 1.602 -0.962 1.00 86.44 75 ALA A C 1
ATOM 576 O O . ALA A 1 75 ? -3.878 0.489 -0.490 1.00 86.44 75 ALA A O 1
ATOM 577 N N . PRO A 1 76 ? -3.467 2.698 -0.508 1.00 89.12 76 PRO A N 1
ATOM 578 C CA . PRO A 1 76 ? -2.446 2.599 0.535 1.00 89.12 76 PRO A CA 1
ATOM 579 C C . PRO A 1 76 ? -3.016 2.148 1.892 1.00 89.12 76 PRO A C 1
ATOM 581 O O . PRO A 1 76 ? -2.341 1.434 2.630 1.00 89.12 76 PRO A O 1
ATOM 584 N N . ALA A 1 77 ? -4.271 2.479 2.221 1.00 91.25 77 ALA A N 1
ATOM 585 C CA . ALA A 1 77 ? -4.922 1.941 3.416 1.00 91.25 77 ALA A CA 1
ATOM 586 C C . ALA A 1 77 ? -5.104 0.418 3.349 1.00 91.25 77 ALA A C 1
ATOM 588 O O . ALA A 1 77 ? -4.873 -0.273 4.342 1.00 91.25 77 ALA A O 1
ATOM 589 N N . LEU A 1 78 ? -5.469 -0.120 2.181 1.00 89.94 78 LEU A N 1
ATOM 590 C CA . LEU A 1 78 ? -5.627 -1.560 1.970 1.00 89.94 78 LEU A CA 1
ATOM 591 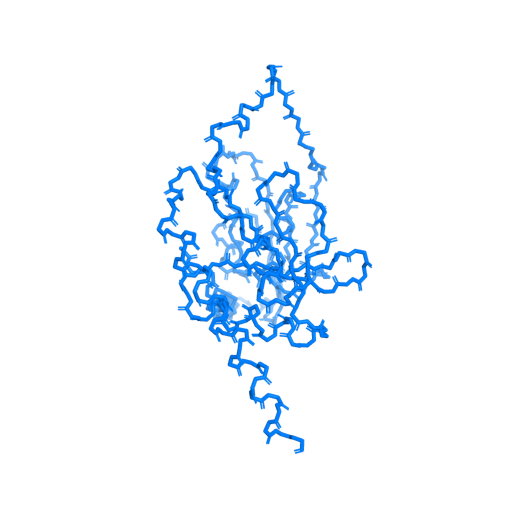C C . LEU A 1 78 ? -4.307 -2.317 2.133 1.00 89.94 78 LEU A C 1
ATOM 593 O O . LEU A 1 78 ? -4.295 -3.435 2.648 1.00 89.94 78 LEU A O 1
ATOM 597 N N . GLU A 1 79 ? -3.187 -1.703 1.759 1.00 85.81 79 GLU A N 1
ATOM 598 C CA . GLU A 1 79 ? -1.860 -2.281 1.974 1.00 85.81 79 GLU A CA 1
ATOM 599 C C . GLU A 1 79 ? -1.527 -2.455 3.463 1.00 85.81 79 GLU A C 1
ATOM 601 O O . GLU A 1 79 ? -0.807 -3.384 3.818 1.00 85.81 79 GLU A O 1
ATOM 606 N N . VAL A 1 80 ? -2.084 -1.622 4.347 1.00 87.50 80 VAL A N 1
ATOM 607 C CA . VAL A 1 80 ? -1.878 -1.730 5.800 1.00 87.50 80 VAL A CA 1
ATOM 608 C C . VAL A 1 80 ? -2.940 -2.606 6.461 1.00 87.50 80 VAL A C 1
ATOM 610 O O . VAL A 1 80 ? -2.613 -3.504 7.235 1.00 87.50 80 VAL A O 1
ATOM 613 N N . MET A 1 81 ? -4.215 -2.356 6.164 1.00 89.62 81 MET A N 1
ATOM 614 C CA . MET A 1 81 ? -5.337 -3.005 6.846 1.00 89.62 81 MET A CA 1
ATOM 615 C C . MET A 1 81 ? -5.635 -4.408 6.314 1.00 89.62 81 MET A C 1
ATOM 617 O O . MET A 1 81 ? -6.249 -5.195 7.029 1.00 89.62 81 MET A O 1
ATOM 621 N N . ARG A 1 82 ? -5.193 -4.732 5.089 1.00 86.94 82 ARG A N 1
ATOM 622 C CA . ARG A 1 82 ? -5.300 -6.046 4.420 1.00 86.94 82 ARG A CA 1
ATOM 623 C C . ARG A 1 82 ? -6.716 -6.607 4.228 1.00 86.94 82 ARG A C 1
ATOM 625 O O . ARG A 1 82 ? -6.851 -7.666 3.627 1.00 86.94 82 ARG A O 1
ATOM 632 N N . ASP A 1 83 ? -7.755 -5.900 4.664 1.00 89.88 83 ASP A N 1
ATOM 633 C CA . ASP A 1 83 ? -9.153 -6.284 4.483 1.00 89.88 83 ASP A CA 1
ATOM 634 C C . ASP A 1 83 ? -9.948 -5.123 3.854 1.00 89.88 83 ASP A C 1
ATOM 636 O O . ASP A 1 83 ? -10.173 -4.097 4.507 1.00 89.88 83 ASP A O 1
ATOM 640 N N . PRO A 1 84 ? -10.388 -5.256 2.589 1.00 91.44 84 PRO A N 1
ATOM 641 C CA . PRO A 1 84 ? -11.136 -4.208 1.905 1.00 91.44 84 PRO A CA 1
ATOM 642 C C . PRO A 1 84 ? -12.542 -3.996 2.483 1.00 91.44 84 PRO A C 1
ATOM 644 O O . PRO A 1 84 ? -13.091 -2.909 2.317 1.00 91.44 84 PRO A O 1
ATOM 647 N N . SER A 1 85 ? -13.123 -4.976 3.189 1.00 94.88 85 SER A N 1
ATOM 648 C CA . SER A 1 85 ? -14.442 -4.832 3.831 1.00 94.88 85 SER A CA 1
ATOM 649 C C . SER A 1 85 ? -14.434 -3.846 5.005 1.00 94.88 85 SER A C 1
ATOM 651 O O . SER A 1 85 ? -15.488 -3.416 5.472 1.00 94.88 85 SER A O 1
ATOM 653 N N . ARG A 1 86 ? -13.238 -3.442 5.452 1.00 95.38 86 ARG A N 1
ATOM 654 C CA . ARG A 1 86 ? -13.017 -2.532 6.581 1.00 95.38 86 ARG A CA 1
ATOM 655 C C . ARG A 1 86 ? -12.647 -1.115 6.155 1.00 95.38 86 ARG A C 1
ATOM 657 O O . ARG A 1 86 ? -12.323 -0.291 7.008 1.00 95.38 86 ARG A O 1
ATOM 664 N N . ILE A 1 87 ? -12.671 -0.820 4.855 1.00 96.69 87 ILE A N 1
ATOM 665 C CA . ILE A 1 87 ? -12.269 0.478 4.309 1.00 96.69 87 ILE A CA 1
ATOM 666 C C . ILE A 1 87 ? -13.441 1.092 3.551 1.00 96.69 87 ILE A C 1
ATOM 668 O O . ILE A 1 87 ? -13.817 0.661 2.462 1.00 96.69 87 ILE A O 1
ATOM 672 N N . PHE A 1 88 ? -13.988 2.158 4.116 1.00 96.56 88 PHE A N 1
ATOM 673 C CA . PHE A 1 88 ? -15.062 2.944 3.538 1.00 96.56 88 PHE A CA 1
ATOM 674 C C . PHE A 1 88 ? -14.480 4.202 2.912 1.00 96.56 88 PHE A C 1
ATOM 676 O O . PHE A 1 88 ? -13.877 5.041 3.581 1.00 96.56 88 PHE A O 1
ATOM 683 N N . ARG A 1 89 ? -14.663 4.342 1.603 1.00 93.81 89 ARG A N 1
ATOM 684 C CA . ARG A 1 89 ? -14.139 5.485 0.859 1.00 93.81 89 ARG A CA 1
ATOM 685 C C . ARG A 1 89 ? -15.201 6.549 0.632 1.00 93.81 89 ARG A C 1
ATOM 687 O O . ARG A 1 89 ? -16.334 6.220 0.288 1.00 93.81 89 ARG A O 1
ATOM 694 N N . TYR A 1 90 ? -14.817 7.814 0.745 1.00 92.94 90 TYR A N 1
ATOM 695 C CA . TYR A 1 90 ? -15.638 8.939 0.306 1.00 92.94 90 TYR A CA 1
ATOM 696 C C . TYR A 1 90 ? -14.964 9.718 -0.827 1.00 92.94 90 TYR A C 1
ATOM 698 O O . TYR A 1 90 ? -13.748 9.664 -1.030 1.00 92.94 90 TYR A O 1
ATOM 706 N N . GLY A 1 91 ? -15.780 10.481 -1.553 1.00 87.25 91 GLY A N 1
ATOM 707 C CA . GLY A 1 91 ? -15.326 11.286 -2.679 1.00 87.25 91 GLY A CA 1
ATOM 708 C C . GLY A 1 91 ? -14.954 10.447 -3.899 1.00 87.25 91 GLY A C 1
ATOM 709 O O . GLY A 1 91 ? -15.146 9.230 -3.950 1.00 87.25 91 GLY A O 1
ATOM 710 N N . VAL A 1 92 ? -14.425 11.130 -4.908 1.00 78.81 92 VAL A N 1
ATOM 711 C CA . VAL A 1 92 ? -13.940 10.504 -6.134 1.00 78.81 92 VAL A CA 1
ATOM 712 C C . VAL A 1 92 ? -12.539 11.022 -6.402 1.00 78.81 92 VAL A C 1
ATOM 714 O O . VAL A 1 92 ? -12.280 12.219 -6.296 1.00 78.81 92 VAL A O 1
ATOM 717 N N . PHE A 1 93 ? -11.632 10.101 -6.703 1.00 71.88 93 PHE A N 1
ATOM 718 C CA . PHE A 1 93 ? -10.262 10.422 -7.059 1.00 71.88 93 PHE A CA 1
ATOM 719 C C . PHE A 1 93 ? -10.169 10.535 -8.579 1.00 71.88 93 PHE A C 1
ATOM 721 O O . PHE A 1 93 ? -10.445 9.566 -9.286 1.00 71.88 93 PHE A O 1
ATOM 728 N N . TYR A 1 94 ? -9.797 11.714 -9.069 1.00 69.06 94 TYR A N 1
ATOM 729 C CA . TYR A 1 94 ? -9.539 11.957 -10.483 1.00 69.06 94 TYR A CA 1
ATOM 730 C C . TYR A 1 94 ? -8.098 12.421 -10.638 1.00 69.06 94 TYR A C 1
ATOM 732 O O . TYR A 1 94 ? -7.634 13.279 -9.889 1.00 69.06 94 TYR A O 1
ATOM 740 N N . VAL A 1 95 ? -7.408 11.886 -11.639 1.00 64.75 95 VAL A N 1
ATOM 741 C CA . VAL A 1 95 ? -6.125 12.426 -12.083 1.00 64.75 95 VAL A CA 1
ATOM 742 C C . VAL A 1 95 ? -6.425 13.364 -13.243 1.00 64.75 95 VAL A C 1
ATOM 744 O O . VAL A 1 95 ? -7.016 12.951 -14.238 1.00 64.75 95 VAL A O 1
ATOM 747 N N . SER A 1 96 ? -6.050 14.631 -13.103 1.00 65.62 96 SER A N 1
ATOM 748 C CA . SER A 1 96 ? -6.100 15.609 -14.189 1.00 65.62 96 SER A CA 1
ATOM 749 C C . SER A 1 96 ? -4.732 16.255 -14.330 1.00 65.62 96 SER A C 1
ATOM 751 O O . SER A 1 96 ? -3.982 16.346 -13.358 1.00 65.62 96 SER A O 1
ATOM 753 N N . HIS A 1 97 ? -4.400 16.686 -15.539 1.00 62.25 97 HIS A N 1
ATOM 754 C CA . HIS A 1 97 ? -3.203 17.469 -15.784 1.00 62.25 97 HIS A CA 1
ATOM 755 C C . HIS A 1 97 ? -3.618 18.785 -16.454 1.00 62.25 97 HIS A C 1
ATOM 757 O O . HIS A 1 97 ? -4.516 18.808 -17.294 1.00 62.25 97 HIS A O 1
ATOM 763 N N . SER A 1 98 ? -2.952 19.878 -16.087 1.00 59.00 98 SER A N 1
ATOM 764 C CA . SER A 1 98 ? -3.031 21.169 -16.776 1.00 59.00 98 SER A CA 1
ATOM 765 C C . SER A 1 98 ? -1.656 21.512 -17.357 1.00 59.00 98 SER A C 1
ATOM 767 O O . SER A 1 98 ? -0.658 21.321 -16.665 1.00 59.00 98 SER A O 1
ATOM 769 N N . GLY A 1 99 ? -1.570 21.990 -18.605 1.00 68.44 99 GLY A N 1
ATOM 770 C CA . GLY A 1 99 ? -0.302 22.359 -19.268 1.00 68.44 99 GLY A CA 1
ATOM 771 C C . GLY A 1 99 ? -0.015 21.550 -20.539 1.00 68.44 99 GLY A C 1
ATOM 772 O O . GLY A 1 99 ? -0.951 21.143 -21.214 1.00 68.44 99 GLY A O 1
ATOM 773 N N . ALA A 1 100 ? 1.259 21.298 -20.861 1.00 65.88 100 ALA A N 1
ATOM 774 C CA . ALA A 1 100 ? 1.681 20.457 -21.999 1.00 65.88 100 ALA A CA 1
ATOM 775 C C . ALA A 1 100 ? 1.806 18.950 -21.662 1.00 65.88 100 ALA A C 1
ATOM 777 O O . ALA A 1 100 ? 2.244 18.159 -22.489 1.00 65.88 100 ALA A O 1
ATOM 778 N N . GLY A 1 101 ? 1.411 18.550 -20.452 1.00 58.34 101 GLY A N 1
ATOM 779 C CA . GLY A 1 101 ? 1.664 17.225 -19.883 1.00 58.34 101 GLY A CA 1
ATOM 780 C C . GLY A 1 101 ? 2.814 17.323 -18.890 1.00 58.34 101 GLY A C 1
ATOM 781 O O . GLY A 1 101 ? 3.597 18.271 -18.946 1.00 58.34 101 GLY A O 1
ATOM 782 N N . ALA A 1 102 ? 2.917 16.379 -17.954 1.00 60.78 102 ALA A N 1
ATOM 783 C CA . ALA A 1 102 ? 4.206 16.174 -17.302 1.00 60.78 102 ALA A CA 1
ATOM 784 C C . ALA A 1 102 ? 5.201 15.768 -18.400 1.00 60.78 102 ALA A C 1
ATOM 786 O O . ALA A 1 102 ? 4.859 14.932 -19.237 1.00 60.78 102 ALA A O 1
ATOM 787 N N . ASP A 1 103 ? 6.395 16.360 -18.430 1.00 63.94 103 ASP A N 1
ATOM 788 C CA . ASP A 1 103 ? 7.436 15.897 -19.342 1.00 63.94 103 ASP A CA 1
ATOM 789 C C . ASP A 1 103 ? 7.933 14.531 -18.858 1.00 63.94 103 ASP A C 1
ATOM 791 O O . ASP A 1 103 ? 8.843 14.413 -18.046 1.00 63.94 103 ASP A O 1
ATOM 795 N N . LEU A 1 104 ? 7.298 13.466 -19.338 1.00 60.84 104 LEU A N 1
ATOM 796 C CA . LEU A 1 104 ? 7.646 12.097 -18.964 1.00 60.84 104 LEU A CA 1
ATOM 797 C C . LEU A 1 104 ? 9.049 11.716 -19.463 1.00 60.84 104 LEU A C 1
ATOM 799 O O . LEU A 1 104 ? 9.573 10.683 -19.055 1.00 60.84 104 LEU A O 1
ATOM 803 N N . SER A 1 105 ? 9.683 12.538 -20.313 1.00 62.41 105 SER A N 1
ATOM 804 C CA . SER A 1 105 ? 11.076 12.336 -20.705 1.00 62.41 105 SER A CA 1
ATOM 805 C C . SER A 1 105 ? 12.064 12.605 -19.568 1.00 62.41 105 SER A C 1
ATOM 807 O O . SER A 1 105 ? 13.149 12.027 -19.609 1.00 62.41 105 SER A O 1
ATOM 809 N N . VAL A 1 106 ? 11.676 13.392 -18.550 1.00 61.72 106 VAL A N 1
ATOM 810 C CA . VAL A 1 106 ? 12.490 13.633 -17.345 1.00 61.72 106 VAL A CA 1
ATOM 811 C C . VAL A 1 106 ? 12.336 12.548 -16.281 1.00 61.72 106 VAL A C 1
ATOM 813 O O . VAL A 1 106 ? 13.097 12.530 -15.316 1.00 61.72 106 VAL A O 1
ATOM 816 N N . MET A 1 107 ? 11.356 11.647 -16.421 1.00 58.75 107 MET A N 1
ATOM 817 C CA . MET A 1 107 ? 11.285 10.480 -15.545 1.00 58.75 107 MET A CA 1
ATOM 818 C C . MET A 1 107 ? 12.482 9.566 -15.828 1.00 58.75 107 MET A C 1
ATOM 820 O O . MET A 1 107 ? 12.858 9.431 -16.996 1.00 58.75 107 MET A O 1
ATOM 824 N N . PRO A 1 108 ? 13.061 8.910 -14.804 1.00 52.97 108 PRO A N 1
ATOM 825 C CA . PRO A 1 108 ? 14.184 8.005 -15.005 1.00 52.97 108 PRO A CA 1
ATOM 826 C C . PRO A 1 108 ? 13.829 6.951 -16.062 1.00 52.97 108 PRO A C 1
ATOM 828 O O . PRO A 1 108 ? 12.921 6.138 -15.871 1.00 52.97 108 PRO A O 1
ATOM 831 N N . LYS A 1 109 ? 14.524 6.981 -17.202 1.00 52.38 109 LYS A N 1
ATOM 832 C CA . LYS A 1 109 ? 14.462 5.926 -18.215 1.00 52.38 109 LYS A CA 1
ATOM 833 C C . LYS A 1 109 ? 15.592 4.965 -17.899 1.00 52.38 109 LYS A C 1
ATOM 835 O O . LYS A 1 109 ? 16.748 5.332 -18.052 1.00 52.38 109 LYS A O 1
ATOM 840 N N . SER A 1 110 ? 15.275 3.762 -17.435 1.00 48.53 110 SER A N 1
ATOM 841 C CA . SER A 1 110 ? 16.323 2.759 -17.248 1.00 48.53 110 SER A CA 1
ATOM 842 C C . SER A 1 110 ? 16.860 2.306 -18.611 1.00 48.53 110 SER A C 1
ATOM 844 O O . SER A 1 110 ? 16.077 2.024 -19.520 1.00 48.53 110 SER A O 1
ATOM 846 N N . ALA A 1 111 ? 18.188 2.226 -18.741 1.00 44.81 111 ALA A N 1
ATOM 847 C CA . ALA A 1 111 ? 18.885 1.713 -19.921 1.00 44.81 111 ALA A CA 1
ATOM 848 C C . ALA A 1 111 ? 18.618 0.212 -20.184 1.00 44.81 111 ALA A C 1
ATOM 850 O O . ALA A 1 111 ? 18.818 -0.263 -21.302 1.00 44.81 111 ALA A O 1
ATOM 851 N N . SER A 1 112 ? 18.106 -0.520 -19.187 1.00 56.97 112 SER A N 1
ATOM 852 C CA . SER A 1 112 ? 17.523 -1.857 -19.334 1.00 56.97 112 SER A CA 1
ATOM 853 C C . SER A 1 112 ? 16.233 -1.916 -18.518 1.00 56.97 112 SER A C 1
ATOM 855 O O . SER A 1 112 ? 16.249 -1.961 -17.290 1.00 56.97 112 SER A O 1
ATOM 857 N N . SER A 1 113 ? 15.077 -1.829 -19.183 1.00 77.62 113 SER A N 1
ATOM 858 C CA . SER A 1 113 ? 13.815 -1.739 -18.448 1.00 77.62 113 SER A CA 1
ATOM 859 C C . SER A 1 113 ? 13.642 -2.981 -17.564 1.00 77.62 113 SER A C 1
ATOM 861 O O . SER A 1 113 ? 13.982 -4.089 -17.983 1.00 77.62 113 SER A O 1
ATOM 863 N N . PHE A 1 114 ? 13.087 -2.825 -16.352 1.00 87.25 114 PHE A N 1
ATOM 864 C CA . PHE A 1 114 ? 12.731 -3.964 -15.489 1.00 87.25 114 PHE A CA 1
ATOM 865 C C . PHE A 1 114 ? 12.046 -5.084 -16.288 1.00 87.25 114 PHE A C 1
ATOM 867 O O . PHE A 1 114 ? 12.298 -6.263 -16.067 1.00 87.25 114 PHE A O 1
ATOM 874 N N . ALA A 1 115 ? 11.205 -4.706 -17.253 1.00 88.94 115 ALA A N 1
ATOM 875 C CA . ALA A 1 115 ? 10.509 -5.632 -18.125 1.00 88.94 115 ALA A CA 1
ATOM 876 C C . ALA A 1 115 ? 11.450 -6.467 -19.005 1.00 88.94 115 ALA A C 1
ATOM 878 O O . ALA A 1 115 ? 11.223 -7.664 -19.134 1.00 88.94 115 ALA A O 1
ATOM 879 N N . ASP A 1 116 ? 12.497 -5.886 -19.587 1.00 87.25 116 ASP A N 1
ATOM 880 C CA . ASP A 1 116 ? 13.417 -6.615 -20.468 1.00 87.25 116 ASP A CA 1
ATOM 881 C C . ASP A 1 116 ? 14.267 -7.612 -19.684 1.00 87.25 116 ASP A C 1
ATOM 883 O O . ASP A 1 116 ? 14.361 -8.774 -20.076 1.00 87.25 116 ASP A O 1
ATOM 887 N N . ALA A 1 117 ? 14.805 -7.198 -18.533 1.00 87.94 117 ALA A N 1
ATOM 888 C CA . ALA A 1 117 ? 15.568 -8.081 -17.654 1.00 87.94 117 ALA A CA 1
ATOM 889 C C . ALA A 1 117 ? 14.706 -9.240 -17.120 1.00 87.94 117 ALA A C 1
ATOM 891 O O . ALA A 1 117 ? 15.121 -10.399 -17.145 1.00 87.94 117 ALA A O 1
ATOM 892 N N . LEU A 1 118 ? 13.471 -8.952 -16.697 1.00 92.19 118 LEU A N 1
ATOM 893 C CA . LEU A 1 118 ? 12.543 -9.975 -16.210 1.00 92.19 118 LEU A CA 1
ATOM 894 C C . LEU A 1 118 ? 12.075 -10.918 -17.330 1.00 92.19 118 LEU A C 1
ATOM 896 O O . LEU A 1 118 ? 11.987 -12.124 -17.098 1.00 92.19 118 LEU A O 1
ATOM 900 N N . ARG A 1 119 ? 11.845 -10.414 -18.551 1.00 91.62 119 ARG A N 1
ATOM 901 C CA . ARG A 1 119 ? 11.567 -11.258 -19.730 1.00 91.62 119 ARG A CA 1
ATOM 902 C C . ARG A 1 119 ? 12.754 -12.144 -20.080 1.00 91.62 119 ARG A C 1
ATOM 904 O O . ARG A 1 119 ? 12.557 -13.327 -20.341 1.00 91.62 119 ARG A O 1
ATOM 911 N N . ALA A 1 120 ? 13.970 -11.598 -20.069 1.00 88.75 120 ALA A N 1
ATOM 912 C CA . ALA A 1 120 ? 15.192 -12.354 -20.338 1.00 88.75 120 ALA A CA 1
ATOM 913 C C . ALA A 1 120 ? 15.407 -13.478 -19.311 1.00 88.75 120 ALA A C 1
ATOM 915 O O . ALA A 1 120 ? 15.880 -14.554 -19.664 1.00 88.75 120 ALA A O 1
ATOM 916 N N . ALA A 1 121 ? 14.981 -13.262 -18.063 1.00 89.75 121 ALA A N 1
ATOM 917 C CA . ALA A 1 121 ? 14.953 -14.280 -17.015 1.00 89.75 121 ALA A CA 1
ATOM 918 C C . ALA A 1 121 ? 13.771 -15.273 -17.118 1.00 89.75 121 ALA A C 1
ATOM 920 O O . ALA A 1 121 ? 13.649 -16.173 -16.288 1.00 89.75 121 ALA A O 1
ATOM 921 N N . GLY A 1 122 ? 12.903 -15.137 -18.126 1.00 92.12 122 GLY A N 1
ATOM 922 C CA . GLY A 1 122 ? 11.789 -16.051 -18.389 1.00 92.12 122 GLY A CA 1
ATOM 923 C C . GLY A 1 122 ? 10.516 -15.772 -17.585 1.00 92.12 122 GLY A C 1
ATOM 924 O O . GLY A 1 122 ? 9.668 -16.660 -17.471 1.00 92.12 122 GLY A O 1
ATOM 925 N N . TYR A 1 123 ? 10.368 -14.574 -17.014 1.00 94.81 123 TYR A N 1
ATOM 926 C CA . TYR A 1 123 ? 9.144 -14.158 -16.329 1.00 94.81 123 TYR A CA 1
ATOM 927 C C . TYR A 1 123 ? 8.182 -13.439 -17.272 1.00 94.81 123 TYR A C 1
ATOM 929 O O . TYR A 1 123 ? 8.578 -12.773 -18.231 1.00 94.81 123 TYR A O 1
ATOM 937 N N . GLU A 1 124 ? 6.889 -13.571 -16.990 1.00 95.31 124 GLU A N 1
ATOM 938 C CA . GLU A 1 124 ? 5.845 -13.023 -17.846 1.00 95.31 124 GLU A CA 1
ATOM 939 C C . GLU A 1 124 ? 5.481 -11.599 -17.423 1.00 95.31 124 GLU A C 1
ATOM 941 O O . GLU A 1 124 ? 5.110 -11.357 -16.273 1.00 95.31 124 GLU A O 1
ATOM 946 N N . ILE A 1 125 ? 5.541 -10.661 -18.371 1.00 95.06 125 ILE A N 1
ATOM 947 C CA . ILE A 1 125 ? 5.097 -9.277 -18.181 1.00 95.06 125 ILE A CA 1
ATOM 948 C C . ILE A 1 125 ? 3.668 -9.139 -18.709 1.00 95.06 125 ILE A C 1
ATOM 950 O O . ILE A 1 125 ? 3.423 -9.374 -19.889 1.00 95.06 125 ILE A O 1
ATOM 954 N N . LEU A 1 126 ? 2.731 -8.763 -17.837 1.00 94.31 126 LEU A N 1
ATOM 955 C CA . LEU A 1 126 ? 1.288 -8.798 -18.105 1.00 94.31 126 LEU A CA 1
ATOM 956 C C . LEU A 1 126 ? 0.737 -7.541 -18.786 1.00 94.31 126 LEU A C 1
ATOM 958 O O . LEU A 1 126 ? -0.404 -7.546 -19.250 1.00 94.31 126 LEU A O 1
ATOM 962 N N . ASN A 1 127 ? 1.501 -6.452 -18.798 1.00 90.75 127 ASN A N 1
ATOM 963 C CA . ASN A 1 127 ? 1.098 -5.189 -19.401 1.00 90.75 127 ASN A CA 1
ATOM 964 C C . ASN A 1 127 ? 2.063 -4.751 -20.501 1.00 90.75 127 ASN A C 1
ATOM 966 O O . ASN A 1 127 ? 3.254 -5.062 -20.491 1.00 90.75 127 ASN A O 1
ATOM 970 N N . GLU A 1 128 ? 1.546 -3.937 -21.414 1.00 86.25 128 GLU A N 1
ATOM 971 C CA . GLU A 1 128 ? 2.392 -3.078 -22.225 1.00 86.25 128 GLU A CA 1
ATOM 972 C C . GLU A 1 128 ? 3.002 -1.996 -21.322 1.00 86.25 128 GLU A C 1
ATOM 974 O O . GLU A 1 128 ? 2.298 -1.299 -20.581 1.00 86.25 128 GLU A O 1
ATOM 979 N N . VAL A 1 129 ? 4.330 -1.889 -21.337 1.00 83.00 129 VAL A N 1
ATOM 980 C CA . VAL A 1 129 ? 5.071 -0.958 -20.480 1.00 83.00 129 VAL A CA 1
ATOM 981 C C . VAL A 1 129 ? 5.213 0.361 -21.228 1.00 83.00 129 VAL A C 1
ATOM 983 O O . VAL A 1 129 ? 6.204 0.604 -21.904 1.00 83.00 129 VAL A O 1
ATOM 986 N N . ALA A 1 130 ? 4.176 1.194 -21.141 1.00 71.25 130 ALA A N 1
ATOM 987 C CA . ALA A 1 130 ? 4.142 2.494 -21.814 1.00 71.25 130 ALA A CA 1
ATOM 988 C C . ALA A 1 130 ? 4.859 3.608 -21.027 1.00 71.25 130 ALA A C 1
ATOM 990 O O . ALA A 1 130 ? 5.241 4.620 -21.606 1.00 71.25 130 ALA A O 1
ATOM 991 N N . LEU A 1 131 ? 5.015 3.438 -19.708 1.00 69.06 131 LEU A N 1
ATOM 992 C CA . LEU A 1 131 ? 5.628 4.409 -18.794 1.00 69.06 131 LEU A CA 1
ATOM 993 C C . LEU A 1 131 ? 6.508 3.687 -17.759 1.00 69.06 131 LEU A C 1
ATOM 995 O O . LEU A 1 131 ? 7.334 2.851 -18.100 1.00 69.06 131 LEU A O 1
ATOM 999 N N . ASN A 1 132 ? 6.323 3.993 -16.480 1.00 75.94 132 ASN A N 1
ATOM 1000 C CA . ASN A 1 132 ? 7.166 3.577 -15.367 1.00 75.94 132 ASN A CA 1
ATOM 1001 C C . ASN A 1 132 ? 6.632 2.355 -14.602 1.00 75.94 132 ASN A C 1
ATOM 1003 O O . ASN A 1 132 ? 7.088 2.098 -13.486 1.00 75.94 132 ASN A O 1
ATOM 1007 N N . GLN A 1 133 ? 5.635 1.651 -15.150 1.00 87.44 133 GLN A N 1
ATOM 1008 C CA . GLN A 1 133 ? 4.936 0.568 -14.460 1.00 87.44 133 GLN A CA 1
ATOM 1009 C C . GLN A 1 133 ? 5.086 -0.770 -15.185 1.00 87.44 133 GLN A C 1
ATOM 1011 O O . GLN A 1 133 ? 4.710 -0.906 -16.351 1.00 87.44 133 GLN A O 1
ATOM 1016 N N . VAL A 1 134 ? 5.568 -1.770 -14.450 1.00 91.44 134 VAL A N 1
ATOM 1017 C CA . VAL A 1 134 ? 5.742 -3.149 -14.912 1.00 91.44 134 VAL A CA 1
ATOM 1018 C C . VAL A 1 134 ? 4.922 -4.080 -14.026 1.00 91.44 134 VAL A C 1
ATOM 1020 O O . VAL A 1 134 ? 5.056 -4.064 -12.802 1.00 91.44 134 VAL A O 1
ATOM 1023 N N . LEU A 1 135 ? 4.070 -4.893 -14.646 1.00 94.69 135 LEU A N 1
ATOM 1024 C CA . LEU A 1 135 ? 3.307 -5.955 -14.002 1.00 94.69 135 LEU A CA 1
ATOM 1025 C C . LEU A 1 135 ? 3.939 -7.291 -14.375 1.00 94.69 135 LEU A C 1
ATOM 1027 O O . LEU A 1 135 ? 3.870 -7.692 -15.532 1.00 94.69 135 LEU A O 1
ATOM 1031 N N . VAL A 1 136 ? 4.546 -7.978 -13.413 1.00 96.62 136 VAL A N 1
ATOM 1032 C CA . VAL A 1 136 ? 5.220 -9.265 -13.635 1.00 96.62 136 VAL A CA 1
ATOM 1033 C C . VAL A 1 136 ? 4.528 -10.385 -12.866 1.00 96.62 136 VAL A C 1
ATOM 1035 O O . VAL A 1 136 ? 4.127 -10.210 -11.715 1.00 96.62 136 VAL A O 1
ATOM 1038 N N . SER A 1 137 ? 4.391 -11.545 -13.503 1.00 96.88 137 SER A N 1
ATOM 1039 C CA . SER A 1 137 ? 3.953 -12.790 -12.875 1.00 96.88 137 SER A CA 1
ATOM 1040 C C . SER A 1 137 ? 5.126 -13.763 -12.765 1.00 96.88 137 SER A C 1
ATOM 1042 O O . SER A 1 137 ? 5.895 -13.940 -13.712 1.00 96.88 137 SER A O 1
ATOM 1044 N N . PHE A 1 138 ? 5.250 -14.418 -11.608 1.00 96.12 138 PHE A N 1
ATOM 1045 C CA . PHE A 1 138 ? 6.301 -15.412 -11.349 1.00 96.12 138 PHE A CA 1
ATOM 1046 C C . PHE A 1 138 ? 5.825 -16.858 -11.569 1.00 96.12 138 PHE A C 1
ATOM 1048 O O . PHE A 1 138 ? 6.589 -17.807 -11.366 1.00 96.12 138 PHE A O 1
ATOM 1055 N N . GLY A 1 139 ? 4.586 -17.038 -12.032 1.00 92.81 139 GLY A N 1
ATOM 1056 C CA . GLY A 1 139 ? 3.938 -18.331 -12.216 1.00 92.81 139 GLY A CA 1
ATOM 1057 C C . GLY A 1 139 ? 2.500 -18.286 -11.715 1.00 92.81 139 GLY A C 1
ATOM 1058 O O . GLY A 1 139 ? 1.742 -17.373 -12.041 1.00 92.81 139 GLY A O 1
ATOM 1059 N N . ASP A 1 140 ? 2.118 -19.266 -10.906 1.00 94.69 140 ASP A N 1
ATOM 1060 C CA . ASP A 1 140 ? 0.815 -19.270 -10.250 1.00 94.69 140 ASP A CA 1
ATOM 1061 C C . ASP A 1 140 ? 0.689 -18.137 -9.194 1.00 94.69 140 ASP A C 1
ATOM 1063 O O . ASP A 1 140 ? 1.688 -17.513 -8.796 1.00 94.69 140 ASP A O 1
ATOM 1067 N N . PRO A 1 141 ? -0.545 -17.827 -8.745 1.00 95.44 141 PRO A N 1
ATOM 1068 C CA . PRO A 1 141 ? -0.791 -16.780 -7.757 1.00 95.44 141 PRO A CA 1
ATOM 1069 C C . PRO A 1 141 ? -0.034 -16.954 -6.440 1.00 95.44 141 PRO A C 1
ATOM 1071 O O . PRO A 1 141 ? 0.450 -15.964 -5.893 1.00 95.44 141 PRO A O 1
ATOM 1074 N N . GLU A 1 142 ? 0.094 -18.182 -5.936 1.00 95.62 142 GLU A N 1
ATOM 1075 C CA . GLU A 1 142 ? 0.739 -18.460 -4.652 1.00 95.62 142 GLU A CA 1
ATOM 1076 C C . GLU A 1 142 ? 2.243 -18.185 -4.735 1.00 95.62 142 GLU A C 1
ATOM 1078 O O . GLU A 1 142 ? 2.794 -17.467 -3.898 1.00 95.62 142 GLU A O 1
ATOM 1083 N N . THR A 1 143 ? 2.888 -18.651 -5.806 1.00 95.94 143 THR A N 1
ATOM 1084 C CA . THR A 1 143 ? 4.291 -18.340 -6.109 1.00 95.94 143 THR A CA 1
ATOM 1085 C C . THR A 1 143 ? 4.512 -16.834 -6.209 1.00 95.94 143 THR A C 1
ATOM 1087 O O . THR A 1 143 ? 5.431 -16.293 -5.594 1.00 95.94 143 THR A O 1
ATOM 1090 N N . THR A 1 144 ? 3.641 -16.127 -6.933 1.00 96.81 144 THR A N 1
ATOM 1091 C CA . THR A 1 144 ? 3.745 -14.670 -7.088 1.00 96.81 144 THR A CA 1
ATOM 1092 C C . THR A 1 144 ? 3.621 -13.954 -5.737 1.00 96.81 144 THR A C 1
ATOM 1094 O O . THR A 1 144 ? 4.425 -13.071 -5.442 1.00 96.81 144 THR A O 1
ATOM 1097 N N . HIS A 1 145 ? 2.682 -14.361 -4.877 1.00 95.50 145 HIS A N 1
ATOM 1098 C CA . HIS A 1 145 ? 2.545 -13.809 -3.526 1.00 95.50 145 HIS A CA 1
ATOM 1099 C C . HIS A 1 145 ? 3.768 -14.079 -2.642 1.00 95.50 145 HIS A C 1
ATOM 1101 O O . HIS A 1 145 ? 4.231 -13.158 -1.968 1.00 95.50 145 HIS A O 1
ATOM 1107 N N . ARG A 1 146 ? 4.329 -15.295 -2.682 1.00 96.38 146 ARG A N 1
ATOM 1108 C CA . ARG A 1 146 ? 5.547 -15.648 -1.934 1.00 96.38 146 ARG A CA 1
ATOM 1109 C C . ARG A 1 146 ? 6.746 -14.803 -2.357 1.00 96.38 146 ARG A C 1
ATOM 1111 O O . ARG A 1 146 ? 7.467 -14.312 -1.494 1.00 96.38 146 ARG A O 1
ATOM 1118 N N . VAL A 1 147 ? 6.935 -14.594 -3.662 1.00 97.19 147 VAL A N 1
ATOM 1119 C CA . VAL A 1 147 ? 8.012 -13.736 -4.184 1.00 97.19 147 VAL A CA 1
ATOM 1120 C C . VAL A 1 147 ? 7.838 -12.292 -3.711 1.00 97.19 147 VAL A C 1
ATOM 1122 O O . VAL A 1 147 ? 8.784 -11.711 -3.185 1.00 97.19 147 VAL A O 1
ATOM 1125 N N . ILE A 1 148 ? 6.627 -11.730 -3.818 1.00 95.94 148 ILE A N 1
ATOM 1126 C CA . ILE A 1 148 ? 6.324 -10.373 -3.331 1.00 95.94 148 ILE A CA 1
ATOM 1127 C C . ILE A 1 148 ? 6.644 -10.246 -1.836 1.00 95.94 148 ILE A C 1
ATOM 1129 O O . ILE A 1 148 ? 7.300 -9.290 -1.425 1.00 95.94 148 ILE A O 1
ATOM 1133 N N . GLN A 1 149 ? 6.199 -11.205 -1.022 1.00 94.44 149 GLN A N 1
ATOM 1134 C CA . GLN A 1 149 ? 6.438 -11.194 0.419 1.00 94.44 149 GLN A CA 1
ATOM 1135 C C . GLN A 1 149 ? 7.935 -11.268 0.744 1.00 94.44 149 GLN A C 1
ATOM 1137 O O . GLN A 1 149 ? 8.416 -10.486 1.561 1.00 94.44 149 GLN A O 1
ATOM 1142 N N . ALA A 1 150 ? 8.677 -12.157 0.083 1.00 95.06 150 ALA A N 1
ATOM 1143 C CA . ALA A 1 150 ? 10.112 -12.311 0.293 1.00 95.06 150 ALA A CA 1
ATOM 1144 C C . ALA A 1 150 ? 10.900 -11.053 -0.118 1.00 95.06 150 ALA A C 1
ATOM 1146 O O . ALA A 1 1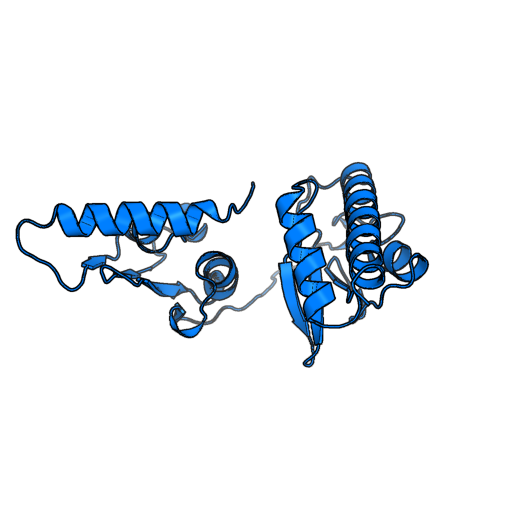50 ? 11.774 -10.621 0.627 1.00 95.06 150 ALA A O 1
ATOM 1147 N N . ILE A 1 151 ? 10.543 -10.400 -1.232 1.00 95.44 151 ILE A N 1
ATOM 1148 C CA . ILE A 1 151 ? 11.134 -9.111 -1.637 1.00 95.44 151 ILE A CA 1
ATOM 1149 C C . ILE A 1 151 ? 10.868 -8.030 -0.581 1.00 95.44 151 ILE A C 1
ATOM 1151 O O . ILE A 1 151 ? 11.779 -7.303 -0.186 1.00 95.44 151 ILE A O 1
ATOM 1155 N N . GLN A 1 152 ? 9.629 -7.932 -0.089 1.00 92.88 152 GLN A N 1
ATOM 1156 C CA . GLN A 1 152 ? 9.272 -6.952 0.942 1.00 92.88 152 GLN A CA 1
ATOM 1157 C C . GLN A 1 152 ? 10.012 -7.197 2.267 1.00 92.88 152 GLN A C 1
ATOM 1159 O O . GLN A 1 152 ? 10.316 -6.237 2.977 1.00 92.88 152 GLN A O 1
ATOM 1164 N N . GLN A 1 153 ? 10.303 -8.458 2.600 1.00 90.50 153 GLN A N 1
ATOM 1165 C CA . GLN A 1 153 ? 11.080 -8.842 3.782 1.00 90.50 153 GLN A CA 1
ATOM 1166 C C . GLN A 1 153 ? 12.580 -8.571 3.619 1.00 90.50 153 GLN A C 1
ATOM 1168 O O . GLN A 1 153 ? 13.207 -8.098 4.565 1.00 90.50 153 GLN A O 1
ATOM 1173 N N . ASP A 1 154 ? 13.137 -8.842 2.437 1.00 94.88 154 ASP A N 1
ATOM 1174 C CA . ASP A 1 154 ? 14.535 -8.563 2.087 1.00 94.88 154 ASP A CA 1
ATOM 1175 C C . ASP A 1 154 ? 14.857 -7.064 2.196 1.00 94.88 154 ASP A C 1
ATOM 1177 O O . ASP A 1 154 ? 15.904 -6.674 2.709 1.00 94.88 154 ASP A O 1
ATOM 1181 N N . GLY A 1 155 ? 13.914 -6.209 1.790 1.00 91.62 155 GLY A N 1
ATOM 1182 C CA . GLY A 1 155 ? 13.987 -4.768 2.012 1.00 91.62 155 GLY A CA 1
ATOM 1183 C C . GLY A 1 155 ? 14.914 -4.013 1.055 1.00 91.62 155 GLY A C 1
ATOM 1184 O O . GLY A 1 155 ? 14.992 -2.789 1.171 1.00 91.62 155 GLY A O 1
ATOM 1185 N N . THR A 1 156 ? 15.567 -4.690 0.097 1.00 91.75 156 THR A N 1
ATOM 1186 C CA . THR A 1 156 ? 16.358 -4.032 -0.963 1.00 91.75 156 THR A CA 1
ATOM 1187 C C . THR A 1 156 ? 15.487 -3.135 -1.840 1.00 91.75 156 THR A C 1
ATOM 1189 O O . THR A 1 156 ? 15.876 -2.017 -2.166 1.00 91.75 156 THR A O 1
ATOM 1192 N N . CYS A 1 157 ? 14.284 -3.596 -2.187 1.00 92.06 157 CYS A N 1
ATOM 1193 C CA . CYS A 1 157 ? 13.283 -2.803 -2.891 1.00 92.06 157 CYS A CA 1
ATOM 1194 C C . CYS A 1 157 ? 11.880 -3.110 -2.356 1.00 92.06 157 CYS A C 1
ATOM 1196 O O . CYS A 1 157 ? 11.676 -4.062 -1.602 1.00 92.06 157 CYS A O 1
ATOM 1198 N N . TRP A 1 158 ? 10.898 -2.292 -2.737 1.00 90.75 158 TRP A N 1
ATOM 1199 C CA . TRP A 1 158 ? 9.499 -2.537 -2.403 1.00 90.75 158 TRP A CA 1
ATOM 1200 C C . TRP A 1 158 ? 8.655 -2.582 -3.674 1.00 90.75 158 TRP A C 1
ATOM 1202 O O . TRP A 1 158 ? 8.652 -1.638 -4.463 1.00 90.75 158 TRP A O 1
ATOM 1212 N N . ALA A 1 159 ? 7.913 -3.673 -3.845 1.00 91.12 159 ALA A N 1
ATOM 1213 C CA . ALA A 1 159 ? 6.924 -3.838 -4.900 1.00 91.12 159 ALA A CA 1
ATOM 1214 C C . ALA A 1 159 ? 5.642 -4.439 -4.311 1.00 91.12 159 ALA A C 1
ATOM 1216 O O . ALA A 1 159 ? 5.683 -5.326 -3.453 1.00 91.12 159 ALA A O 1
ATOM 1217 N N . GLY A 1 160 ? 4.494 -3.927 -4.751 1.00 89.69 160 GLY A N 1
ATOM 1218 C CA . GLY A 1 160 ? 3.179 -4.342 -4.263 1.00 89.69 160 GLY A CA 1
ATOM 1219 C C . GLY A 1 160 ? 2.572 -5.457 -5.112 1.00 89.69 160 GLY A C 1
ATOM 1220 O O . GLY A 1 160 ? 2.910 -5.608 -6.283 1.00 89.69 160 GLY A O 1
ATOM 1221 N N . GLY A 1 161 ? 1.636 -6.219 -4.546 1.00 93.06 161 GLY A N 1
ATOM 1222 C CA . GLY A 1 161 ? 0.794 -7.136 -5.318 1.00 93.06 161 GLY A CA 1
ATOM 1223 C C . GLY A 1 161 ? -0.390 -6.420 -5.970 1.00 93.06 161 GLY A C 1
ATOM 1224 O O . GLY A 1 161 ? -0.880 -5.417 -5.456 1.00 93.06 161 GLY A O 1
ATOM 1225 N N . THR A 1 162 ? -0.868 -6.945 -7.093 1.00 92.56 162 THR A N 1
ATOM 1226 C CA . THR A 1 162 ? -2.089 -6.496 -7.770 1.00 92.56 162 THR A CA 1
ATOM 1227 C C . THR A 1 162 ? -2.783 -7.663 -8.474 1.00 92.56 162 THR A C 1
ATOM 1229 O O . THR A 1 162 ? -2.169 -8.700 -8.729 1.00 92.56 162 THR A O 1
ATOM 1232 N N . VAL A 1 163 ? -4.059 -7.486 -8.815 1.00 93.44 163 VAL A N 1
ATOM 1233 C CA . VAL A 1 163 ? -4.795 -8.383 -9.712 1.00 93.44 163 VAL A CA 1
ATOM 1234 C C . VAL A 1 163 ? -5.068 -7.631 -11.010 1.00 93.44 163 VAL A C 1
ATOM 1236 O O . VAL A 1 163 ? -5.796 -6.640 -11.025 1.00 93.44 163 VAL A O 1
ATOM 1239 N N . TRP A 1 164 ? -4.481 -8.104 -12.106 1.00 93.00 164 TRP A N 1
ATOM 1240 C CA . TRP A 1 164 ? -4.618 -7.525 -13.437 1.00 93.00 164 TRP A CA 1
ATOM 1241 C C . TRP A 1 164 ? -5.362 -8.488 -14.354 1.00 93.00 164 TRP A C 1
ATOM 1243 O O . TRP A 1 164 ? -4.886 -9.591 -14.607 1.00 93.00 164 TRP A O 1
ATOM 1253 N N . GLN A 1 165 ? -6.547 -8.088 -14.824 1.00 93.50 165 GLN A N 1
ATOM 1254 C CA . GLN A 1 165 ? -7.401 -8.918 -15.691 1.00 93.50 165 GLN A CA 1
ATOM 1255 C C . GLN A 1 165 ? -7.599 -10.351 -15.147 1.00 93.50 165 GLN A C 1
ATOM 1257 O O . GLN A 1 165 ? -7.525 -11.333 -15.879 1.00 93.50 165 GLN A O 1
ATOM 1262 N N . GLY A 1 166 ? -7.806 -10.470 -13.830 1.00 93.56 166 GLY A N 1
ATOM 1263 C CA . GLY A 1 166 ? -7.987 -11.755 -13.144 1.00 93.56 166 GLY A CA 1
ATOM 1264 C C . GLY A 1 166 ? -6.695 -12.517 -12.826 1.00 93.56 166 GLY A C 1
ATOM 1265 O O . GLY A 1 166 ? -6.768 -13.628 -12.311 1.00 93.56 166 GLY A O 1
ATOM 1266 N N . ARG A 1 167 ? -5.517 -11.943 -13.094 1.00 96.00 167 ARG A N 1
ATOM 1267 C CA . ARG A 1 167 ? -4.213 -12.575 -12.859 1.00 96.00 167 ARG A CA 1
ATOM 1268 C C . ARG A 1 167 ? -3.436 -11.853 -11.766 1.00 96.00 167 ARG A C 1
ATOM 1270 O O . ARG A 1 167 ? -3.272 -10.635 -11.821 1.00 96.00 167 ARG A O 1
ATOM 1277 N N . THR A 1 168 ? -2.931 -12.600 -10.791 1.00 96.69 168 THR A N 1
ATOM 1278 C CA . THR A 1 168 ? -2.046 -12.056 -9.754 1.00 96.69 168 THR A CA 1
ATOM 1279 C C . THR A 1 168 ? -0.707 -11.648 -10.364 1.00 96.69 168 THR A C 1
ATOM 1281 O O . THR A 1 168 ? -0.073 -12.431 -11.072 1.00 96.69 168 THR A O 1
ATOM 1284 N N . ALA A 1 169 ? -0.270 -10.429 -10.062 1.00 97.25 169 ALA A N 1
ATOM 1285 C CA . ALA A 1 169 ? 1.013 -9.884 -10.479 1.00 97.25 169 ALA A CA 1
ATOM 1286 C C . ALA A 1 169 ? 1.670 -9.077 -9.362 1.00 97.25 169 ALA A C 1
ATOM 1288 O O . ALA A 1 169 ? 1.005 -8.518 -8.488 1.00 97.25 169 ALA A O 1
ATOM 1289 N N . MET A 1 170 ? 2.989 -8.966 -9.443 1.00 96.75 170 MET A N 1
ATOM 1290 C CA . MET A 1 170 ? 3.746 -7.932 -8.759 1.00 96.75 170 MET A CA 1
ATOM 1291 C C . MET A 1 170 ? 3.750 -6.663 -9.614 1.00 96.75 170 MET A C 1
ATOM 1293 O O . MET A 1 170 ? 4.032 -6.718 -10.810 1.00 96.75 170 MET A O 1
ATOM 1297 N N . ARG A 1 171 ? 3.447 -5.521 -8.998 1.00 94.69 171 ARG A N 1
ATOM 1298 C CA . ARG A 1 171 ? 3.484 -4.189 -9.604 1.00 94.69 171 ARG A CA 1
ATOM 1299 C C . ARG A 1 171 ? 4.752 -3.462 -9.173 1.00 94.69 171 ARG A C 1
ATOM 1301 O O . ARG A 1 171 ? 4.883 -3.077 -8.009 1.00 94.69 171 ARG A O 1
ATOM 1308 N N . ILE A 1 172 ? 5.633 -3.223 -10.135 1.00 92.25 172 ILE A N 1
ATOM 1309 C CA . ILE A 1 172 ? 6.821 -2.382 -9.995 1.00 92.25 172 ILE A CA 1
ATOM 1310 C C . ILE A 1 172 ? 6.484 -1.010 -10.576 1.00 92.25 172 ILE A C 1
ATOM 1312 O O . ILE A 1 172 ? 6.072 -0.922 -11.732 1.00 92.25 172 ILE A O 1
ATOM 1316 N N . SER A 1 173 ? 6.662 0.047 -9.784 1.00 87.94 173 SER A N 1
ATOM 1317 C CA . SER A 1 173 ? 6.457 1.434 -10.211 1.00 87.94 173 SER A CA 1
ATOM 1318 C C . SER A 1 173 ? 7.678 2.268 -9.839 1.00 87.94 173 SER A C 1
ATOM 1320 O O . SER A 1 173 ? 7.954 2.449 -8.656 1.00 87.94 173 SER A O 1
ATOM 1322 N N . VAL A 1 174 ? 8.389 2.809 -10.828 1.00 82.19 174 VAL A N 1
ATOM 1323 C CA . VAL A 1 174 ? 9.521 3.718 -10.583 1.00 82.19 174 VAL A CA 1
ATOM 1324 C C . VAL A 1 174 ? 8.989 5.147 -10.504 1.00 82.19 174 VAL A C 1
ATOM 1326 O O . VAL A 1 174 ? 8.682 5.759 -11.525 1.00 82.19 174 VAL A O 1
ATOM 1329 N N . SER A 1 175 ? 8.778 5.657 -9.291 1.00 72.06 175 SER A N 1
ATOM 1330 C CA . SER A 1 175 ? 8.086 6.939 -9.065 1.00 72.06 175 SER A CA 1
ATOM 1331 C C . SER A 1 175 ? 8.930 8.022 -8.396 1.00 72.06 175 SER A C 1
ATOM 1333 O O . SER A 1 175 ? 8.509 9.176 -8.401 1.00 72.06 175 SER A O 1
ATOM 1335 N N . SER A 1 176 ? 10.076 7.681 -7.800 1.00 74.44 176 SER A N 1
ATOM 1336 C CA . SER A 1 176 ? 10.948 8.677 -7.171 1.00 74.44 176 SER A CA 1
ATOM 1337 C C . SER A 1 176 ? 11.874 9.301 -8.207 1.00 74.44 176 SER A C 1
ATOM 1339 O O . SER A 1 176 ? 12.515 8.592 -8.980 1.00 74.44 176 SER A O 1
ATOM 1341 N N . TRP A 1 177 ? 11.972 10.629 -8.196 1.00 69.69 177 TRP A N 1
ATOM 1342 C CA . TRP A 1 177 ? 12.942 11.363 -9.010 1.00 69.69 177 TRP A CA 1
ATOM 1343 C C . TRP A 1 177 ? 14.389 11.115 -8.552 1.00 69.69 177 TRP A C 1
ATOM 1345 O O . TRP A 1 177 ? 15.312 11.349 -9.323 1.00 69.69 177 TRP A O 1
ATOM 1355 N N . GLU A 1 178 ? 14.584 10.621 -7.325 1.00 74.12 178 GLU A N 1
ATOM 1356 C CA . GLU A 1 178 ? 15.896 10.249 -6.780 1.00 74.12 178 GLU A CA 1
ATOM 1357 C C . GLU A 1 178 ? 16.344 8.839 -7.192 1.00 74.12 178 GLU A C 1
ATOM 1359 O O . GLU A 1 178 ? 17.479 8.471 -6.911 1.00 74.12 178 GLU A O 1
ATOM 1364 N N . THR A 1 179 ? 15.484 8.028 -7.824 1.00 79.88 179 THR A N 1
ATOM 1365 C CA . THR A 1 179 ? 15.859 6.663 -8.223 1.00 79.88 179 THR A CA 1
ATOM 1366 C C . THR A 1 179 ? 16.917 6.692 -9.324 1.00 79.88 179 THR A C 1
ATOM 1368 O O . THR A 1 179 ? 16.678 7.220 -10.411 1.00 79.88 179 THR A O 1
ATOM 1371 N N . THR A 1 180 ? 18.067 6.085 -9.041 1.00 83.94 180 THR A N 1
ATOM 1372 C CA . THR A 1 180 ? 19.220 5.988 -9.945 1.00 83.94 180 THR A CA 1
ATOM 1373 C C . THR A 1 180 ? 19.237 4.667 -10.724 1.00 83.94 180 THR A C 1
ATOM 1375 O O . THR A 1 180 ? 18.460 3.753 -10.447 1.00 83.94 180 THR A O 1
ATOM 1378 N N . GLU A 1 181 ? 20.135 4.542 -11.706 1.00 82.88 181 GLU A N 1
ATOM 1379 C CA . GLU A 1 181 ? 20.360 3.272 -12.417 1.00 82.88 181 GLU A CA 1
ATOM 1380 C C . GLU A 1 181 ? 20.875 2.171 -11.476 1.00 82.88 181 GLU A C 1
ATOM 1382 O O . GLU A 1 181 ? 20.392 1.043 -11.543 1.00 82.88 181 GLU A O 1
ATOM 1387 N N . GLU A 1 182 ? 21.759 2.511 -10.533 1.00 85.25 182 GLU A N 1
ATOM 1388 C CA . GLU A 1 182 ? 22.280 1.578 -9.524 1.00 85.25 182 GLU A CA 1
ATOM 1389 C C . GLU A 1 182 ? 21.155 1.020 -8.634 1.00 85.25 182 GLU A C 1
ATOM 1391 O O . GLU A 1 182 ? 21.125 -0.172 -8.323 1.00 85.25 182 GLU A O 1
ATOM 1396 N N . ASP A 1 183 ? 20.177 1.853 -8.262 1.00 88.69 183 ASP A N 1
ATOM 1397 C CA . ASP A 1 183 ? 19.004 1.396 -7.508 1.00 88.69 183 ASP A CA 1
ATOM 1398 C C . ASP A 1 183 ? 18.170 0.384 -8.309 1.00 88.69 183 ASP A C 1
ATOM 1400 O O . ASP A 1 183 ? 17.634 -0.574 -7.740 1.00 88.69 183 ASP A O 1
ATOM 1404 N N . VAL A 1 184 ? 18.057 0.579 -9.628 1.00 86.94 184 VAL A N 1
ATOM 1405 C CA . VAL A 1 184 ? 17.348 -0.342 -10.529 1.00 86.94 184 VAL A CA 1
ATOM 1406 C C . VAL A 1 184 ? 18.094 -1.667 -10.646 1.00 86.94 184 VAL A C 1
ATOM 1408 O O . VAL A 1 184 ? 17.467 -2.716 -10.499 1.00 86.94 184 VAL A O 1
ATOM 1411 N N . GLU A 1 185 ? 19.410 -1.637 -10.852 1.00 88.06 185 GLU A N 1
ATOM 1412 C CA . GLU A 1 185 ? 20.253 -2.836 -10.938 1.00 88.06 185 GLU A CA 1
ATOM 1413 C C . GLU A 1 185 ? 20.175 -3.662 -9.651 1.00 88.06 185 GLU A C 1
ATOM 1415 O O . GLU A 1 185 ? 19.819 -4.841 -9.689 1.00 88.06 185 GLU A O 1
ATOM 1420 N N . ARG A 1 186 ? 20.371 -3.023 -8.492 1.00 91.12 186 ARG A N 1
ATOM 1421 C CA . ARG A 1 186 ? 20.264 -3.679 -7.179 1.00 91.12 186 ARG A CA 1
ATOM 1422 C C . ARG A 1 186 ? 18.877 -4.273 -6.939 1.00 91.12 186 ARG A C 1
ATOM 1424 O O . ARG A 1 186 ? 18.747 -5.364 -6.381 1.00 91.12 186 ARG A O 1
ATOM 1431 N N . SER A 1 187 ? 17.827 -3.571 -7.367 1.00 93.12 187 SER A N 1
ATOM 1432 C CA . SER A 1 187 ? 16.452 -4.071 -7.273 1.00 93.12 187 SER A CA 1
ATOM 1433 C C . SER A 1 187 ? 16.232 -5.288 -8.173 1.00 93.12 187 SER A C 1
ATOM 1435 O O . SER A 1 187 ? 15.617 -6.263 -7.742 1.00 93.12 187 SER A O 1
ATOM 1437 N N . LEU A 1 188 ? 16.738 -5.261 -9.409 1.00 92.62 188 LEU A N 1
ATOM 1438 C CA . LEU A 1 188 ? 16.657 -6.383 -10.344 1.00 92.62 188 LEU A CA 1
ATOM 1439 C C . LEU A 1 188 ? 17.390 -7.614 -9.817 1.00 92.62 188 LEU A C 1
ATOM 1441 O O . LEU A 1 188 ? 16.813 -8.700 -9.815 1.00 92.62 188 LEU A O 1
ATOM 1445 N N . GLU A 1 189 ? 18.615 -7.451 -9.320 1.00 93.44 189 GLU A N 1
ATOM 1446 C CA . GLU A 1 189 ? 19.389 -8.540 -8.718 1.00 93.44 189 GLU A CA 1
ATOM 1447 C C . GLU A 1 189 ? 18.632 -9.198 -7.561 1.00 93.44 189 GLU A C 1
ATOM 1449 O O . GLU A 1 189 ? 18.503 -10.426 -7.522 1.00 93.44 189 GLU A O 1
ATOM 1454 N N . ALA A 1 190 ? 18.067 -8.396 -6.652 1.00 96.06 190 ALA A N 1
ATOM 1455 C CA . ALA A 1 190 ? 17.276 -8.903 -5.536 1.00 96.06 190 ALA A CA 1
ATOM 1456 C C . ALA A 1 190 ? 16.027 -9.661 -6.014 1.00 96.06 190 ALA A C 1
ATOM 1458 O O . ALA A 1 190 ? 15.774 -10.775 -5.554 1.00 96.06 190 ALA A O 1
ATOM 1459 N N . ILE A 1 191 ? 15.273 -9.104 -6.968 1.00 96.12 191 ILE A N 1
ATOM 1460 C CA . ILE A 1 191 ? 14.067 -9.745 -7.512 1.00 96.12 191 ILE A CA 1
ATOM 1461 C C . ILE A 1 191 ? 14.411 -11.083 -8.174 1.00 96.12 191 ILE A C 1
ATOM 1463 O O . ILE A 1 191 ? 13.752 -12.086 -7.901 1.00 96.12 191 ILE A O 1
ATOM 1467 N N . LEU A 1 192 ? 15.433 -11.114 -9.033 1.00 95.25 192 LEU A N 1
ATOM 1468 C CA . LEU A 1 192 ? 15.827 -12.317 -9.767 1.00 95.25 192 LEU A CA 1
ATOM 1469 C C . LEU A 1 192 ? 16.322 -13.417 -8.827 1.00 95.25 192 LEU A C 1
ATOM 1471 O O . LEU A 1 192 ? 15.904 -14.570 -8.966 1.00 95.25 192 LEU A O 1
ATOM 1475 N N . ARG A 1 193 ? 17.160 -13.056 -7.848 1.00 96.62 193 ARG A N 1
ATOM 1476 C CA . ARG A 1 193 ? 17.655 -13.975 -6.820 1.00 96.62 193 ARG A CA 1
ATOM 1477 C C . ARG A 1 193 ? 16.501 -14.587 -6.025 1.00 96.62 193 ARG A C 1
ATOM 1479 O O . ARG A 1 193 ? 16.377 -15.808 -5.980 1.00 96.62 193 ARG A O 1
ATOM 1486 N N . ILE A 1 194 ? 15.628 -13.753 -5.458 1.00 97.62 194 ILE A N 1
ATOM 1487 C CA . ILE A 1 194 ? 14.512 -14.202 -4.612 1.00 97.62 194 ILE A CA 1
ATOM 1488 C C . ILE A 1 194 ? 13.516 -15.050 -5.411 1.00 97.62 194 ILE A C 1
ATOM 1490 O O . ILE A 1 194 ? 13.055 -16.086 -4.936 1.00 97.62 194 ILE A O 1
ATOM 1494 N N . ALA A 1 195 ? 13.199 -14.658 -6.647 1.00 95.75 195 ALA A N 1
ATOM 1495 C CA . ALA A 1 195 ? 12.313 -15.442 -7.502 1.00 95.75 195 ALA A CA 1
ATOM 1496 C C . ALA A 1 195 ? 12.900 -16.828 -7.834 1.00 95.75 195 ALA A C 1
ATOM 1498 O O . ALA A 1 195 ? 12.166 -17.821 -7.842 1.00 95.75 195 ALA A O 1
ATOM 1499 N N . GLY A 1 196 ? 14.219 -16.911 -8.046 1.00 93.44 196 GLY A N 1
ATOM 1500 C CA . GLY A 1 196 ? 14.937 -18.174 -8.213 1.00 93.44 196 GLY A CA 1
ATOM 1501 C C . GLY A 1 196 ? 14.889 -19.056 -6.962 1.00 93.44 196 GLY A C 1
ATOM 1502 O O . GLY A 1 196 ? 14.561 -20.238 -7.062 1.00 93.44 196 GLY A O 1
ATOM 1503 N N . GLU A 1 197 ? 15.144 -18.481 -5.784 1.00 94.12 197 GLU A N 1
ATOM 1504 C CA . GLU A 1 197 ? 15.088 -19.173 -4.487 1.00 94.12 197 GLU A CA 1
ATOM 1505 C C . GLU A 1 197 ? 13.686 -19.737 -4.192 1.00 94.12 197 GLU A C 1
ATOM 1507 O O . GLU A 1 197 ? 13.548 -20.911 -3.840 1.00 94.12 197 GLU A O 1
ATOM 1512 N N . VAL A 1 198 ? 12.630 -18.937 -4.393 1.00 94.19 198 VAL A N 1
ATOM 1513 C CA . VAL A 1 198 ? 11.238 -19.366 -4.160 1.00 94.19 198 VAL A CA 1
ATOM 1514 C C . VAL A 1 198 ? 10.848 -20.517 -5.092 1.00 94.19 198 VAL A C 1
ATOM 1516 O O . VAL A 1 198 ? 10.238 -21.486 -4.636 1.00 94.19 198 VAL A O 1
ATOM 1519 N N . ARG A 1 199 ? 11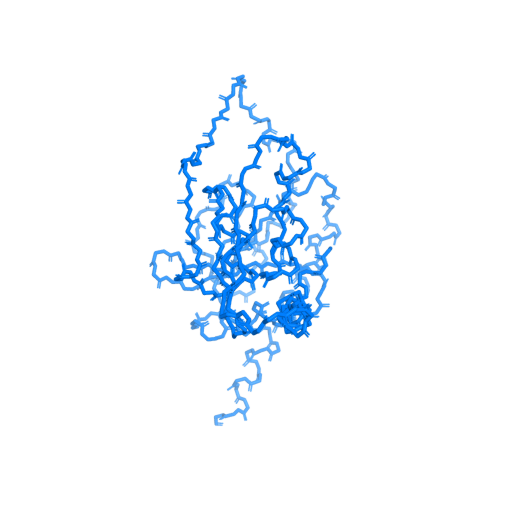.235 -20.456 -6.374 1.00 86.62 199 ARG A N 1
ATOM 1520 C CA . ARG A 1 199 ? 10.981 -21.536 -7.343 1.00 86.62 199 ARG A CA 1
ATOM 1521 C C . ARG A 1 199 ? 11.762 -22.810 -7.021 1.00 86.62 199 ARG A C 1
ATOM 1523 O O . ARG A 1 199 ? 11.205 -23.901 -7.117 1.00 86.62 199 ARG A O 1
ATOM 1530 N N . ALA A 1 200 ? 13.029 -22.690 -6.623 1.00 83.31 200 ALA A N 1
ATOM 1531 C CA . ALA A 1 200 ? 13.852 -23.839 -6.247 1.00 83.31 200 ALA A CA 1
ATOM 1532 C C . ALA A 1 200 ? 13.312 -24.543 -4.989 1.00 83.31 200 ALA A C 1
ATOM 1534 O O . ALA A 1 200 ? 13.262 -25.772 -4.948 1.00 83.31 200 ALA A O 1
ATOM 1535 N N . GLY A 1 201 ? 12.832 -23.779 -4.000 1.00 74.00 201 GLY A N 1
ATOM 1536 C CA . GLY A 1 201 ? 12.217 -24.320 -2.785 1.00 74.00 201 GLY A CA 1
ATOM 1537 C C . GLY A 1 201 ? 10.948 -25.142 -3.046 1.00 74.00 201 GLY A C 1
ATOM 1538 O O . GLY A 1 201 ? 10.738 -26.159 -2.396 1.00 74.00 201 GLY A O 1
ATOM 1539 N N . GLN A 1 202 ? 10.140 -24.772 -4.046 1.00 65.19 202 GLN A N 1
ATOM 1540 C CA . GLN A 1 202 ? 8.943 -25.531 -4.447 1.00 65.19 202 GLN A CA 1
ATOM 1541 C C . GLN A 1 202 ? 9.259 -26.846 -5.175 1.00 65.19 202 GLN A C 1
ATOM 1543 O O . GLN A 1 202 ? 8.424 -27.750 -5.207 1.00 65.19 202 GLN A O 1
ATOM 1548 N N . GLY A 1 203 ? 10.446 -26.957 -5.778 1.00 58.28 203 GLY A N 1
ATOM 1549 C CA . GLY A 1 203 ? 10.899 -28.180 -6.440 1.00 58.28 203 GLY A CA 1
ATOM 1550 C C . GLY A 1 203 ? 11.369 -29.262 -5.466 1.00 58.28 203 GLY A C 1
ATOM 1551 O O . GLY A 1 203 ? 11.399 -30.427 -5.840 1.00 58.28 203 GLY A O 1
ATOM 1552 N N . SER A 1 204 ? 11.714 -28.890 -4.227 1.00 51.53 204 SER A N 1
ATOM 1553 C CA . SER A 1 204 ? 12.223 -29.818 -3.208 1.00 51.53 204 SER A CA 1
ATOM 1554 C C . SER A 1 204 ? 11.131 -30.402 -2.298 1.00 51.53 204 SER A C 1
ATOM 1556 O O . SER A 1 204 ? 11.431 -31.288 -1.501 1.00 51.53 204 SER A O 1
ATOM 1558 N N . GLU A 1 205 ? 9.889 -29.914 -2.397 1.00 49.34 205 GLU A N 1
ATOM 1559 C CA . GLU A 1 205 ? 8.723 -30.376 -1.620 1.00 49.34 205 GLU A CA 1
ATOM 1560 C C . GLU A 1 205 ? 7.801 -31.330 -2.414 1.00 49.34 205 GLU A C 1
ATOM 1562 O O . GLU A 1 205 ? 6.716 -31.670 -1.938 1.00 49.34 205 GLU A O 1
ATOM 1567 N N . ARG A 1 206 ? 8.205 -31.765 -3.618 1.00 38.31 206 ARG A N 1
ATOM 1568 C CA . ARG A 1 206 ? 7.464 -32.724 -4.459 1.00 38.31 206 ARG A CA 1
ATOM 1569 C C . ARG A 1 206 ? 8.140 -34.084 -4.539 1.00 38.31 206 ARG A C 1
ATOM 1571 O O . ARG A 1 206 ? 9.387 -34.120 -4.590 1.00 38.31 206 ARG A O 1
#

Secondary structure (DSSP, 8-state):
----THHHHHHHHHHHHHHHTSSS--S-EEE--HHHHHHHHS---THHHH-TT---EEEE-SS-EEEEEEGGGHHHHHHHH--GGGEEEES-------SS---GGGS---SS-HHHHHHHTTPEE-S--SSSEEEEE-SSHHHHHHHHHHHHHH-SS--EEEEETTEEEEEEE---TT--HHHHHHHHHHHHHHHHHHHHHHHS--

Radius of gyration: 20.01 Å; chains: 1; bounding box: 40×55×55 Å

Foldseek 3Di:
DQPDLVLQVQLLVLLLVVQVPPPDRDQKDKDFPQVNLCSNRSDHDPCVVVPVPFTKMWIHGNHDIAIEHAPVCLVVSCVNNVDSVRYHYDDDDDDDDDDPDDPLVLQDDAPQQLVNLCVVLVWDWPDDCPHFKTWTDLDAQVLQVQLQVVLSVVVLDHWDWDQDPNGITTIGGRDDSPDDNVSVVSSSVSSSVSSVVSVVVVVVVD

Sequence (206 aa):
MLFREDLKRIADKARAKAFAQCGEPADVIISCDPMHVGYLCGYRSVMLDVDRHYRTAVIATPEEAYLVTGAGDTAPALEVMRDPSRIFRYGVFYVSHSGAGADLSVMPKSASSFADALRAAGYEILNEVALNQVLVSFGDPETTHRVIQAIQQDGTCWAGGTVWQGRTAMRISVSSWETTEEDVERSLEAILRIAGEVRAGQGSER